Protein AF-A0A2N0L7G6-F1 (afdb_monomer_lite)

pLDDT: mean 90.27, std 11.7, range [26.2, 98.75]

Secondary structure (DSSP, 8-state):
--PPPP-HHHHHHHHHHHHHHHHHHTT-PPPGGGGT-HHHHHT---HHHHHHHHHHHHHHHHHHHHHH-TTHHHHHHHHHHTT--HHHHHHHHHS--HHHHHHHHHHHHHH---HHHHHHHHHHHHHHHHHHHHHHHHHHHHHHHHS---HHHHHHHHHHHHHHHHHHHHHHHHS---GGGHHHHHHHHHHHHHHHHHHHHHHHHHHH--HHHHHHHHHHHHHHHHHHHHHHHHHHHHHHHTT--

Radius of gyration: 26.9 Å; chains: 1; bounding box: 63×35×75 Å

Sequence (245 aa):
MRTARPDAGLLRIFQDADVAKAAAISGRLPELTALESQSSWNAQTYQEQVNLQYATAYMATRYMAETHGPLAPVNIVKQIGGGQPLTAAILQITGTQYGAFRSQFKDWLENWEDPDRAEVRPYATALGNILESVDDISRRRAEDLDSNSPRLSRIPLKEGLVGEAIDLQAELNGLTAPSSQADLHQSARGYLAAVVRWLSLELNYLESLTNSVLEEANNTIPEINAREFELKRDLSTVRFVYNLD

Foldseek 3Di:
DDPDDQPPVLLLLLVLLVLLLVCLVVVNQDQVLCLPDPCSLVVDDDPSVNSSSVSNVSLLLVCQCVPQHNCLSVQLVVVVVVVDRSQVSCCVRVVDGSVVSVVVSSVCSNVDDDPVLVQVQVVLVLLVVLLVLLVVLVVLVVVLVPDPDPLVVCLVVLVVSLVSLVVSLVSLVPDDDDPVCPVLSVLSNVLSVLSSQLSVLVSVCSVPVDVVSVVVSVVSVVVNVVSSVVSVVVSVSSCSSSVND

Structure (mmCIF, N/CA/C/O backbone):
data_AF-A0A2N0L7G6-F1
#
_entry.id   AF-A0A2N0L7G6-F1
#
loop_
_atom_site.group_PDB
_atom_site.id
_atom_site.type_symbol
_atom_site.label_atom_id
_atom_site.label_alt_id
_atom_site.label_comp_id
_atom_site.label_asym_id
_atom_site.label_entity_id
_atom_site.label_seq_id
_atom_site.pdbx_PDB_ins_code
_atom_site.Cartn_x
_atom_site.Cartn_y
_atom_site.Cartn_z
_atom_site.occupancy
_atom_site.B_iso_or_equiv
_atom_site.auth_seq_id
_atom_site.auth_comp_id
_atom_site.auth_asym_id
_atom_site.auth_atom_id
_atom_site.pdbx_PDB_model_num
ATOM 1 N N . MET A 1 1 ? 5.298 20.067 -5.193 1.00 32.69 1 MET A N 1
ATOM 2 C CA . MET A 1 1 ? 4.033 19.711 -4.517 1.00 32.69 1 MET A CA 1
ATOM 3 C C . MET A 1 1 ? 4.387 19.099 -3.179 1.00 32.69 1 MET A C 1
ATOM 5 O O . MET A 1 1 ? 5.359 18.364 -3.107 1.00 32.69 1 MET A O 1
ATOM 9 N N . ARG A 1 2 ? 3.702 19.500 -2.109 1.00 26.20 2 ARG A N 1
ATOM 10 C CA . ARG A 1 2 ? 3.976 19.031 -0.748 1.00 26.20 2 ARG A CA 1
ATOM 11 C C . ARG A 1 2 ? 3.258 17.688 -0.614 1.00 26.20 2 ARG A C 1
ATOM 13 O O . ARG A 1 2 ? 2.033 17.688 -0.650 1.00 26.20 2 ARG A O 1
ATOM 20 N N . THR A 1 3 ? 3.994 16.583 -0.538 1.00 36.44 3 THR A N 1
ATOM 21 C CA . THR A 1 3 ? 3.428 15.273 -0.201 1.00 36.44 3 THR A CA 1
ATOM 22 C C . THR A 1 3 ? 2.599 15.426 1.071 1.00 36.44 3 THR A C 1
ATOM 24 O O . THR A 1 3 ? 3.057 16.027 2.053 1.00 36.44 3 THR A O 1
ATOM 27 N N . ALA A 1 4 ? 1.340 14.984 1.024 1.00 37.72 4 ALA A N 1
ATOM 28 C CA . ALA A 1 4 ? 0.501 14.921 2.208 1.00 37.72 4 ALA A CA 1
ATOM 29 C C . ALA A 1 4 ? 1.271 14.107 3.252 1.00 37.72 4 ALA A C 1
ATOM 31 O O . ALA A 1 4 ? 1.707 12.989 2.980 1.00 37.72 4 ALA A O 1
ATOM 32 N N . ARG A 1 5 ? 1.539 14.711 4.415 1.00 37.84 5 ARG A N 1
ATOM 33 C CA . ARG A 1 5 ? 2.178 13.989 5.516 1.00 37.84 5 ARG A CA 1
ATOM 34 C C . ARG A 1 5 ? 1.332 12.745 5.813 1.00 37.84 5 ARG A C 1
ATOM 36 O O . ARG A 1 5 ? 0.109 12.888 5.810 1.00 37.84 5 ARG A O 1
ATOM 43 N N . PRO A 1 6 ? 1.947 11.581 6.085 1.00 46.88 6 PRO A N 1
ATOM 44 C CA . PRO A 1 6 ? 1.209 10.400 6.512 1.00 46.88 6 PRO A CA 1
ATOM 45 C C . PRO A 1 6 ? 0.266 10.779 7.656 1.00 46.88 6 PRO A C 1
ATOM 47 O O . PRO A 1 6 ? 0.695 11.405 8.631 1.00 46.88 6 PRO A O 1
ATOM 50 N N . ASP A 1 7 ? -1.021 10.467 7.503 1.00 55.31 7 ASP A N 1
ATOM 51 C CA . ASP A 1 7 ? -2.011 10.725 8.541 1.00 55.31 7 ASP A CA 1
ATOM 52 C C . ASP A 1 7 ? -1.741 9.764 9.701 1.00 55.31 7 ASP A C 1
ATOM 54 O O . ASP A 1 7 ? -2.148 8.603 9.696 1.00 55.31 7 ASP A O 1
ATOM 58 N N . ALA A 1 8 ? -0.995 10.246 10.696 1.00 51.84 8 ALA A N 1
ATOM 59 C CA . ALA A 1 8 ? -0.676 9.493 11.903 1.00 51.84 8 ALA A CA 1
ATOM 60 C C . ALA A 1 8 ? -1.938 9.028 12.660 1.00 51.84 8 ALA A C 1
ATOM 62 O O . ALA A 1 8 ? -1.853 8.106 13.471 1.00 51.84 8 ALA A O 1
ATOM 63 N N . GLY A 1 9 ? -3.100 9.640 12.396 1.00 60.88 9 GLY A N 1
ATOM 64 C CA . GLY A 1 9 ? -4.388 9.189 12.906 1.00 60.88 9 GLY A CA 1
ATOM 65 C C . GLY A 1 9 ? -4.818 7.848 12.313 1.00 60.88 9 GLY A C 1
ATOM 66 O O . GLY A 1 9 ? -5.242 6.975 13.068 1.00 60.88 9 GLY A O 1
ATOM 67 N N . LEU A 1 10 ? -4.645 7.648 11.002 1.00 66.19 10 LEU A N 1
ATOM 68 C CA . LEU A 1 10 ? -5.013 6.399 10.321 1.00 66.19 10 LEU A CA 1
ATOM 69 C C . LEU A 1 10 ? -4.152 5.221 10.778 1.00 66.19 10 LEU A C 1
ATOM 71 O O . LEU A 1 10 ? -4.689 4.174 11.128 1.00 66.19 10 LEU A O 1
ATOM 75 N N . LEU A 1 11 ? -2.833 5.417 10.880 1.00 73.69 11 LEU A N 1
ATOM 76 C CA . LEU A 1 11 ? -1.932 4.380 11.392 1.00 73.69 11 LEU A CA 1
ATOM 77 C C . LEU A 1 11 ? -2.371 3.894 12.775 1.00 73.69 11 LEU A C 1
ATOM 79 O O . LEU A 1 11 ? -2.463 2.692 13.020 1.00 73.69 11 LEU A O 1
ATOM 83 N N . ARG A 1 12 ? -2.658 4.836 13.679 1.00 76.69 12 ARG A N 1
ATOM 84 C CA . ARG A 1 12 ? -3.100 4.511 15.034 1.00 76.69 12 ARG A CA 1
ATOM 85 C C . ARG A 1 12 ? -4.413 3.732 15.023 1.00 76.69 12 ARG A C 1
ATOM 87 O O . ARG A 1 12 ? -4.537 2.774 15.772 1.00 76.69 12 ARG A O 1
ATOM 94 N N . ILE A 1 13 ? -5.359 4.109 14.163 1.00 80.12 13 ILE A N 1
ATOM 95 C CA . ILE A 1 13 ? -6.638 3.405 14.010 1.00 80.12 13 ILE A CA 1
ATOM 96 C C . ILE A 1 13 ? -6.419 1.947 13.590 1.00 80.12 13 ILE A C 1
ATOM 98 O O . ILE A 1 13 ? -6.995 1.050 14.204 1.00 80.12 13 ILE A O 1
ATOM 102 N N . PHE A 1 14 ? -5.578 1.691 12.584 1.00 81.88 14 PHE A N 1
ATOM 103 C CA . PHE A 1 14 ? -5.324 0.321 12.132 1.00 81.88 14 PHE A CA 1
ATOM 104 C C . PHE A 1 14 ? -4.555 -0.497 13.171 1.00 81.88 14 PHE A C 1
ATOM 106 O O . PHE A 1 14 ? -4.898 -1.655 13.402 1.00 81.88 14 PHE A O 1
ATOM 113 N N . GLN A 1 15 ? -3.581 0.108 13.855 1.00 83.69 15 GLN A N 1
ATOM 114 C CA . GLN A 1 15 ? -2.871 -0.539 14.960 1.00 83.69 15 GLN A CA 1
ATOM 115 C C . GLN A 1 15 ? -3.815 -0.898 16.111 1.00 83.69 15 GLN A C 1
ATOM 117 O O . GLN A 1 15 ? -3.781 -2.026 16.598 1.00 83.69 15 GLN A O 1
ATOM 122 N N . ASP A 1 16 ? -4.682 0.027 16.525 1.00 85.31 16 ASP A N 1
ATOM 123 C CA . ASP A 1 16 ? -5.672 -0.215 17.574 1.00 85.31 16 ASP A CA 1
ATOM 124 C C . ASP A 1 16 ? -6.640 -1.335 17.151 1.00 85.31 16 ASP A C 1
ATOM 126 O O . ASP A 1 16 ? -6.925 -2.248 17.932 1.00 85.31 16 ASP A O 1
ATOM 130 N N . ALA A 1 17 ? -7.089 -1.342 15.894 1.00 87.88 17 ALA A N 1
ATOM 131 C CA . ALA A 1 17 ? -7.936 -2.411 15.378 1.00 87.88 17 ALA A CA 1
ATOM 132 C C . ALA A 1 17 ? -7.237 -3.783 15.396 1.00 87.88 17 ALA A C 1
ATOM 134 O O . ALA A 1 17 ? -7.833 -4.769 15.837 1.00 87.88 17 ALA A O 1
ATOM 135 N N . ASP A 1 18 ? -5.966 -3.850 14.992 1.00 89.75 18 ASP A N 1
ATOM 136 C CA . ASP A 1 18 ? -5.188 -5.092 14.990 1.00 89.75 18 ASP A CA 1
ATOM 137 C C . ASP A 1 18 ? -4.880 -5.581 16.417 1.00 89.75 18 ASP A C 1
ATOM 139 O O . ASP A 1 18 ? -4.971 -6.780 16.693 1.00 89.75 18 ASP A O 1
ATOM 143 N N . VAL A 1 19 ? -4.608 -4.669 17.359 1.00 91.75 19 VAL A N 1
ATOM 144 C CA . VAL A 1 19 ? -4.441 -4.980 18.791 1.00 91.75 19 VAL A CA 1
ATOM 145 C C . VAL A 1 19 ? -5.718 -5.590 19.369 1.00 91.75 19 VAL A C 1
ATOM 147 O O . VAL A 1 19 ? -5.665 -6.635 20.028 1.00 91.75 19 VAL A O 1
ATOM 150 N N . ALA A 1 20 ? -6.873 -4.972 19.112 1.00 91.56 20 ALA A N 1
ATOM 151 C CA . ALA A 1 20 ? -8.157 -5.475 19.588 1.00 91.56 20 ALA A CA 1
ATOM 152 C C . ALA A 1 20 ? -8.492 -6.836 18.952 1.00 91.56 20 ALA A C 1
ATOM 154 O O . ALA A 1 20 ? -8.893 -7.766 19.657 1.00 91.56 20 ALA A O 1
ATOM 155 N N . LYS A 1 21 ? -8.262 -6.992 17.643 1.00 92.75 21 LYS A N 1
ATOM 156 C CA . LYS A 1 21 ? -8.459 -8.255 16.920 1.00 92.75 21 LYS A CA 1
ATOM 157 C C . LYS A 1 21 ? -7.584 -9.379 17.466 1.00 92.75 21 LYS A C 1
ATOM 159 O O . LYS A 1 21 ? -8.091 -10.459 17.771 1.00 92.75 21 LYS A O 1
ATOM 164 N N . ALA A 1 22 ? -6.296 -9.127 17.685 1.00 92.38 22 ALA A N 1
ATOM 165 C CA . ALA A 1 22 ? -5.392 -10.104 18.286 1.00 92.38 22 ALA A CA 1
ATOM 166 C C . ALA A 1 22 ? -5.842 -10.515 19.701 1.00 92.38 22 ALA A C 1
ATOM 168 O O . ALA A 1 22 ? -5.744 -11.687 20.080 1.00 92.38 22 ALA A O 1
ATOM 169 N N . ALA A 1 23 ? -6.366 -9.577 20.494 1.00 92.12 23 ALA A N 1
ATOM 170 C CA . ALA A 1 23 ? -6.926 -9.875 21.809 1.00 92.12 23 ALA A CA 1
ATOM 171 C C . ALA A 1 23 ? -8.226 -10.690 21.732 1.00 92.12 23 ALA A C 1
ATOM 173 O O . ALA A 1 23 ? -8.408 -11.591 22.551 1.00 92.12 23 ALA A O 1
ATOM 174 N N . ALA A 1 24 ? -9.094 -10.436 20.749 1.00 92.38 24 ALA A N 1
ATOM 175 C CA . ALA A 1 24 ? -10.296 -11.236 20.512 1.00 92.38 24 ALA A CA 1
ATOM 176 C C . ALA A 1 24 ? -9.943 -12.696 20.187 1.00 92.38 24 ALA A C 1
ATOM 178 O O . ALA A 1 24 ? -10.377 -13.596 20.912 1.00 92.38 24 ALA A O 1
ATOM 179 N N . ILE A 1 25 ? -9.049 -12.903 19.211 1.00 91.88 25 ILE A N 1
ATOM 180 C CA . ILE A 1 25 ? -8.563 -14.229 18.789 1.00 91.88 25 ILE A CA 1
ATOM 181 C C . ILE A 1 25 ? -7.899 -14.975 19.956 1.00 91.88 25 ILE A C 1
ATOM 183 O O . ILE A 1 25 ? -8.127 -16.165 20.157 1.00 91.88 25 ILE A O 1
ATOM 187 N N . SER A 1 26 ? -7.085 -14.279 20.757 1.00 92.25 26 SER A N 1
ATOM 188 C CA . SER A 1 26 ? -6.367 -14.887 21.891 1.00 92.25 26 SER A CA 1
ATOM 189 C C . SER A 1 26 ? -7.189 -15.005 23.181 1.00 92.25 26 SER A C 1
ATOM 191 O O . SER A 1 26 ? -6.657 -15.443 24.199 1.00 92.25 26 SER A O 1
ATOM 193 N N . GLY A 1 27 ? -8.467 -14.608 23.174 1.00 89.88 27 GLY A N 1
ATOM 194 C CA . GLY A 1 27 ? -9.336 -14.657 24.356 1.00 89.88 27 GLY A CA 1
ATOM 195 C C . GLY A 1 27 ? -8.957 -13.670 25.469 1.00 89.88 27 GLY A C 1
ATOM 196 O O . GLY A 1 27 ? -9.354 -13.859 26.616 1.00 89.88 27 GLY A O 1
ATOM 197 N N . ARG A 1 28 ? -8.193 -12.619 25.149 1.00 89.62 28 ARG A N 1
ATOM 198 C CA . ARG A 1 28 ? -7.713 -11.581 26.083 1.00 89.62 28 ARG A CA 1
ATOM 199 C C . ARG A 1 28 ? -8.499 -10.270 26.002 1.00 89.62 28 ARG A C 1
ATOM 201 O O . ARG A 1 28 ? -8.098 -9.280 26.609 1.00 89.62 28 ARG A O 1
ATOM 208 N N . LEU A 1 29 ? -9.587 -10.238 25.235 1.00 88.25 29 LEU A N 1
ATOM 209 C CA . LEU A 1 29 ? -10.396 -9.037 25.054 1.00 88.25 29 LEU A CA 1
ATOM 210 C C . LEU A 1 29 ? -11.047 -8.615 26.390 1.00 88.25 29 LEU A C 1
ATOM 212 O O . LEU A 1 29 ? -11.743 -9.435 27.005 1.00 88.25 29 LEU A O 1
ATOM 216 N N . PRO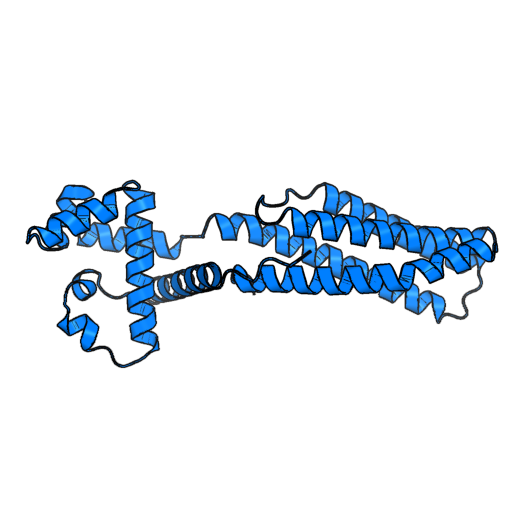 A 1 30 ? -10.850 -7.366 26.851 1.00 85.50 30 PRO A N 1
ATOM 217 C CA . PRO A 1 30 ? -11.434 -6.900 28.101 1.00 85.50 30 PRO A CA 1
ATOM 218 C C . PRO A 1 30 ? -12.967 -6.864 28.027 1.00 85.50 30 PRO A C 1
ATOM 220 O O . PRO A 1 30 ? -13.565 -6.699 26.963 1.00 85.50 30 PRO A O 1
ATOM 223 N N . GLU A 1 31 ? -13.619 -7.018 29.179 1.00 84.31 31 GLU A N 1
ATOM 224 C CA . GLU A 1 31 ? -15.065 -6.812 29.302 1.00 84.31 31 GLU A CA 1
ATOM 225 C C . GLU A 1 31 ? -15.419 -5.344 29.054 1.00 84.31 31 GLU A C 1
ATOM 227 O O . GLU A 1 31 ? -14.795 -4.454 29.632 1.00 84.31 31 GLU A O 1
ATOM 232 N N . LEU A 1 32 ? -16.469 -5.074 28.273 1.00 81.50 32 LEU A N 1
ATOM 233 C CA . LEU A 1 32 ? -16.899 -3.695 28.015 1.00 81.50 32 LEU A CA 1
ATOM 234 C C . LEU A 1 32 ? -17.449 -3.012 29.274 1.00 81.50 32 LEU A C 1
ATOM 236 O O . LEU A 1 32 ? -17.268 -1.815 29.450 1.00 81.50 32 LEU A O 1
ATOM 240 N N . THR A 1 33 ? -18.051 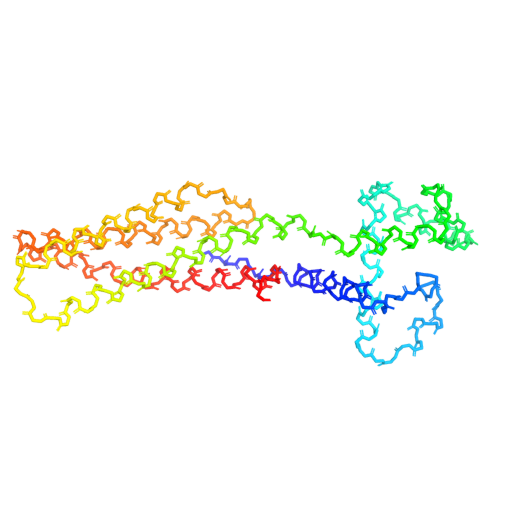-3.764 30.197 1.00 80.38 33 THR A N 1
ATOM 241 C CA . THR A 1 33 ? -18.477 -3.241 31.508 1.00 80.38 33 THR A CA 1
ATOM 242 C C . THR A 1 33 ? -17.306 -2.769 32.369 1.00 80.38 33 THR A C 1
ATOM 244 O O . THR A 1 33 ? -17.470 -1.856 33.175 1.00 80.38 33 THR A O 1
ATOM 247 N N . ALA A 1 34 ? -16.105 -3.328 32.187 1.00 70.88 34 ALA A N 1
ATOM 248 C CA . ALA A 1 34 ? -14.911 -2.827 32.864 1.00 70.88 34 ALA A CA 1
ATOM 249 C C . ALA A 1 34 ? -14.490 -1.442 32.338 1.00 70.88 34 ALA A C 1
ATOM 251 O O . ALA A 1 34 ? -13.792 -0.719 33.048 1.00 70.88 34 ALA A O 1
ATOM 252 N N . LEU A 1 35 ? -14.945 -1.057 31.138 1.00 62.91 35 LEU A N 1
ATOM 253 C CA . LEU A 1 35 ? -14.669 0.244 30.526 1.00 62.91 35 LEU A CA 1
ATOM 254 C C . LEU A 1 35 ? -15.525 1.380 31.125 1.00 62.91 35 LEU A C 1
ATOM 256 O O . LEU A 1 35 ? -15.161 2.540 30.979 1.00 62.91 35 LEU A O 1
ATOM 260 N N . GLU A 1 36 ? -16.622 1.075 31.833 1.00 68.25 36 GLU A N 1
ATOM 261 C CA . GLU A 1 36 ? -17.436 2.080 32.550 1.00 68.25 36 GLU A CA 1
ATOM 262 C C . GLU A 1 36 ? -16.901 2.412 33.949 1.00 68.25 36 GLU A C 1
ATOM 264 O O . GLU A 1 36 ? -17.237 3.438 34.543 1.00 68.25 36 GLU A O 1
ATOM 269 N N . SER A 1 37 ? -16.079 1.527 34.513 1.00 72.00 37 SER A N 1
ATOM 270 C CA . SER A 1 37 ? -15.546 1.686 35.860 1.00 72.00 37 SER A CA 1
ATOM 271 C C . SER A 1 37 ? -14.289 2.544 35.816 1.00 72.00 37 SER A C 1
ATOM 273 O O . SER A 1 37 ? -13.207 2.060 35.487 1.00 72.00 37 SER A O 1
ATOM 275 N N . GLN A 1 38 ? -14.404 3.804 36.240 1.00 70.19 38 GLN A N 1
ATOM 276 C CA . GLN A 1 38 ? -13.258 4.713 36.375 1.00 70.19 38 GLN A CA 1
ATOM 277 C C . GLN A 1 38 ? -12.129 4.098 37.222 1.00 70.19 38 GLN A C 1
ATOM 279 O O . GLN A 1 38 ? -10.949 4.301 36.944 1.00 70.19 38 GLN A O 1
ATOM 284 N N . SER A 1 39 ? -12.477 3.312 38.246 1.00 76.19 39 SER A N 1
ATOM 285 C CA . SER A 1 39 ? -11.501 2.576 39.054 1.00 76.19 39 SER A CA 1
ATOM 286 C C . SER A 1 39 ? -10.809 1.449 38.289 1.00 76.19 39 SER A C 1
ATOM 288 O O . SER A 1 39 ? -9.601 1.295 38.422 1.00 76.19 39 SER A O 1
ATOM 290 N N . SER A 1 40 ? -11.533 0.685 37.467 1.00 72.94 40 SER A N 1
ATOM 291 C CA . SER A 1 40 ? -10.949 -0.373 36.631 1.00 72.94 40 SER A CA 1
ATOM 292 C C . SER A 1 40 ? -10.094 0.212 35.507 1.00 72.94 40 SER A C 1
ATOM 294 O O . SER A 1 40 ? -9.061 -0.357 35.166 1.00 72.94 40 SER A O 1
ATOM 296 N N . TRP A 1 41 ? -10.495 1.371 34.983 1.00 71.25 41 TRP A N 1
ATOM 297 C CA . TRP A 1 41 ? -9.740 2.127 33.991 1.00 71.25 41 TRP A CA 1
ATOM 298 C C . TRP A 1 41 ? -8.408 2.626 34.561 1.00 71.25 41 TRP A C 1
ATOM 300 O O . TRP A 1 41 ? -7.346 2.342 34.018 1.00 71.25 41 TRP A O 1
ATOM 310 N N . ASN A 1 42 ? -8.448 3.300 35.714 1.00 76.50 42 ASN A N 1
ATOM 311 C CA . ASN A 1 42 ? -7.258 3.905 36.323 1.00 76.50 42 ASN A CA 1
ATOM 312 C C . ASN A 1 42 ? -6.365 2.912 37.075 1.00 76.50 42 ASN A C 1
ATOM 314 O O . ASN A 1 42 ? -5.230 3.249 37.404 1.00 76.50 42 ASN A O 1
ATOM 318 N N . ALA A 1 43 ? -6.854 1.705 37.368 1.00 77.62 43 ALA A N 1
ATOM 319 C CA . ALA A 1 43 ? -6.037 0.652 37.966 1.00 77.62 43 ALA A CA 1
ATOM 320 C C . ALA A 1 43 ? -4.987 0.094 36.990 1.00 77.62 43 ALA A C 1
ATOM 322 O O . ALA A 1 43 ? -4.066 -0.600 37.423 1.00 77.62 43 ALA A O 1
ATOM 323 N N . GLN A 1 44 ? -5.113 0.380 35.689 1.00 75.94 44 GLN A N 1
ATOM 324 C CA . GLN A 1 44 ? -4.197 -0.129 34.686 1.00 75.94 44 GLN A CA 1
ATOM 325 C C . GLN A 1 44 ? -2.921 0.712 34.586 1.00 75.94 44 GLN A C 1
ATOM 327 O O . GLN A 1 44 ? -2.965 1.891 34.244 1.00 75.94 44 GLN A O 1
ATOM 332 N N . THR A 1 45 ? -1.770 0.088 34.832 1.00 75.62 45 THR A N 1
ATOM 333 C CA . THR A 1 45 ? -0.457 0.756 34.799 1.00 75.62 45 THR A CA 1
ATOM 334 C C . THR A 1 45 ? 0.460 0.228 33.699 1.00 75.62 45 THR A C 1
ATOM 336 O O . THR A 1 45 ? 1.441 0.886 33.353 1.00 75.62 45 THR A O 1
ATOM 339 N N . TYR A 1 46 ? 0.145 -0.931 33.111 1.00 81.12 46 TYR A N 1
ATOM 340 C CA . TYR A 1 46 ? 0.925 -1.502 32.017 1.00 81.12 46 TYR A CA 1
ATOM 341 C C . TYR A 1 46 ? 0.483 -0.917 30.677 1.00 81.12 46 TYR A C 1
ATOM 343 O O . TYR A 1 46 ? -0.672 -1.074 30.279 1.00 81.12 46 TYR A O 1
ATOM 351 N N . GLN A 1 47 ? 1.420 -0.302 29.951 1.00 79.94 47 GLN A N 1
ATOM 352 C CA . GLN A 1 47 ? 1.147 0.384 28.683 1.00 79.94 47 GLN A CA 1
ATOM 353 C C . GLN A 1 47 ? 0.400 -0.495 27.668 1.00 79.94 47 GLN A C 1
ATOM 355 O O . GLN A 1 47 ? -0.530 -0.026 27.022 1.00 79.94 47 GLN A O 1
ATOM 360 N N . GLU A 1 48 ? 0.758 -1.775 27.550 1.00 81.69 48 GLU A N 1
ATOM 361 C CA . GLU A 1 48 ? 0.095 -2.713 26.631 1.00 81.69 48 GLU A CA 1
ATOM 362 C C . GLU A 1 48 ? -1.388 -2.912 26.962 1.00 81.69 48 GLU A C 1
ATOM 364 O O . GLU A 1 48 ? -2.233 -2.970 26.071 1.00 81.69 48 GLU A O 1
ATOM 369 N N . GLN A 1 49 ? -1.717 -2.982 28.250 1.00 82.25 49 GLN A N 1
ATOM 370 C CA . GLN A 1 49 ? -3.089 -3.173 28.703 1.00 82.25 49 GLN A CA 1
ATOM 371 C C . GLN A 1 49 ? -3.893 -1.870 28.590 1.00 82.25 49 GLN A C 1
ATOM 373 O O . GLN A 1 49 ? -5.066 -1.922 28.229 1.00 82.25 49 GLN A O 1
ATOM 378 N N . VAL A 1 50 ? -3.258 -0.710 28.815 1.00 81.81 50 VAL A N 1
ATOM 379 C CA . VAL A 1 50 ? -3.859 0.605 28.527 1.00 81.81 50 VAL A CA 1
ATOM 380 C C . VAL A 1 50 ? -4.190 0.715 27.037 1.00 81.81 50 VAL A C 1
ATOM 382 O O . VAL A 1 50 ? -5.320 1.035 26.678 1.00 81.81 50 VAL A O 1
ATOM 385 N N . ASN A 1 51 ? -3.237 0.393 26.159 1.00 84.75 51 ASN A N 1
ATOM 386 C CA . ASN A 1 51 ? -3.450 0.421 24.711 1.00 84.75 51 ASN A CA 1
ATOM 387 C C . ASN A 1 51 ? -4.603 -0.506 24.306 1.00 84.75 51 ASN A C 1
ATOM 389 O O . ASN A 1 51 ? -5.497 -0.087 23.577 1.00 84.75 51 ASN A O 1
ATOM 393 N N . LEU A 1 52 ? -4.642 -1.730 24.844 1.00 88.19 52 LEU A N 1
ATOM 394 C CA . LEU A 1 52 ? -5.723 -2.677 24.576 1.00 88.19 52 LEU A CA 1
ATOM 395 C C . LEU A 1 52 ? -7.100 -2.163 25.037 1.00 88.19 52 LEU A C 1
ATOM 397 O O . LEU A 1 52 ? -8.096 -2.402 24.353 1.00 88.19 52 LEU A O 1
ATOM 401 N N . GLN A 1 53 ? -7.183 -1.451 26.164 1.00 85.06 53 GLN A N 1
ATOM 402 C CA . GLN A 1 53 ? -8.437 -0.845 26.628 1.00 85.06 53 GLN A CA 1
ATOM 403 C C . GLN A 1 53 ? -8.953 0.209 25.643 1.00 85.06 53 GLN A C 1
ATOM 405 O O . GLN A 1 53 ? -10.119 0.151 25.247 1.00 85.06 53 GLN A O 1
ATOM 410 N N . TYR A 1 54 ? -8.088 1.129 25.202 1.00 84.31 54 TYR A N 1
ATOM 411 C CA . TYR A 1 54 ? -8.457 2.143 24.209 1.00 84.31 54 TYR A CA 1
ATOM 412 C C . TYR A 1 54 ? -8.839 1.514 22.866 1.00 84.31 54 TYR A C 1
ATOM 414 O O . TYR A 1 54 ? -9.889 1.845 22.317 1.00 84.31 54 TYR A O 1
ATOM 422 N N . ALA A 1 55 ? -8.046 0.556 22.389 1.00 90.19 55 ALA A N 1
ATOM 423 C CA . ALA A 1 55 ? -8.307 -0.192 21.166 1.00 90.19 55 ALA A CA 1
ATOM 424 C C . ALA A 1 55 ? -9.662 -0.917 21.202 1.00 90.19 55 ALA A C 1
ATOM 426 O O . ALA A 1 55 ? -10.464 -0.820 20.272 1.00 90.19 55 ALA A O 1
ATOM 427 N N . THR A 1 56 ? -9.966 -1.593 22.314 1.00 90.50 56 THR A N 1
ATOM 428 C CA . THR A 1 56 ? -11.242 -2.302 22.485 1.00 90.50 56 THR A CA 1
ATOM 429 C C . THR A 1 56 ? -12.420 -1.330 22.532 1.00 90.50 56 THR A C 1
ATOM 431 O O . THR A 1 56 ? -13.442 -1.589 21.902 1.00 90.50 56 THR A O 1
ATOM 434 N N . ALA A 1 57 ? -12.291 -0.197 23.232 1.00 88.56 57 ALA A N 1
ATOM 435 C CA . ALA A 1 57 ? -13.339 0.823 23.299 1.00 88.56 57 ALA A CA 1
ATOM 436 C C . ALA A 1 57 ? -13.626 1.448 21.922 1.00 88.56 57 ALA A C 1
ATOM 438 O O . ALA A 1 57 ? -14.788 1.628 21.538 1.00 88.56 57 ALA A O 1
ATOM 439 N N . TYR A 1 58 ? -12.568 1.736 21.160 1.00 89.00 58 TYR A N 1
ATOM 440 C CA . TYR A 1 58 ? -12.674 2.226 19.791 1.00 89.00 58 TYR A CA 1
ATOM 441 C C . TYR A 1 58 ? -13.405 1.216 18.895 1.00 89.00 58 TYR A C 1
ATOM 443 O O . TYR A 1 58 ? -14.418 1.555 18.279 1.00 89.00 58 TYR A O 1
ATOM 451 N N . MET A 1 59 ? -12.974 -0.050 18.895 1.00 92.69 59 MET A N 1
ATOM 452 C CA . MET A 1 59 ? -13.601 -1.087 18.070 1.00 92.69 59 MET A CA 1
ATOM 453 C C . MET A 1 59 ? -15.029 -1.424 18.509 1.00 92.69 59 MET A C 1
ATOM 455 O O . MET A 1 59 ? -15.865 -1.706 17.657 1.00 92.69 59 MET A O 1
ATOM 459 N N . ALA A 1 60 ? -15.358 -1.330 19.799 1.00 92.56 60 ALA A N 1
ATOM 460 C CA . ALA A 1 60 ? -16.731 -1.486 20.277 1.00 92.56 60 ALA A CA 1
ATOM 461 C C . ALA A 1 60 ? -17.643 -0.361 19.761 1.00 92.56 60 ALA A C 1
ATOM 463 O O . ALA A 1 60 ? -18.760 -0.622 19.315 1.00 92.56 60 ALA A O 1
ATOM 464 N N . THR A 1 61 ? -17.151 0.882 19.762 1.00 91.44 61 THR A N 1
ATOM 465 C CA . THR A 1 61 ? -17.861 2.033 19.179 1.00 91.44 61 THR A CA 1
ATOM 466 C C . THR A 1 61 ? -18.109 1.812 17.688 1.00 91.44 61 THR A C 1
ATOM 468 O O . THR A 1 61 ? -19.211 2.057 17.197 1.00 91.44 61 THR A O 1
ATOM 471 N N . ARG A 1 62 ? -17.105 1.304 16.968 1.00 92.44 62 ARG A N 1
ATOM 472 C CA . ARG A 1 62 ? -17.210 1.020 15.537 1.00 92.44 62 ARG A CA 1
ATOM 473 C C . ARG A 1 62 ? -18.186 -0.116 15.239 1.00 92.44 62 ARG A C 1
ATOM 475 O O . ARG A 1 62 ? -19.090 0.074 14.434 1.00 92.44 62 ARG A O 1
ATOM 482 N N . TYR A 1 63 ? -18.094 -1.229 15.966 1.00 94.81 63 TYR A N 1
ATOM 483 C CA . TYR A 1 63 ? -19.052 -2.334 15.891 1.00 94.81 63 TYR A CA 1
ATOM 484 C C . TYR A 1 63 ? -20.496 -1.855 16.083 1.00 94.81 63 TYR A C 1
ATOM 486 O O . TYR A 1 63 ? -21.376 -2.198 15.292 1.00 94.81 63 TYR A O 1
ATOM 494 N N . MET A 1 64 ? -20.738 -1.019 17.100 1.00 94.81 64 MET A N 1
ATOM 495 C CA . MET A 1 64 ? -22.056 -0.436 17.353 1.00 94.81 64 MET A CA 1
ATOM 496 C C . MET A 1 64 ? -22.541 0.407 16.170 1.00 94.81 64 MET A C 1
ATOM 498 O O . MET A 1 64 ? -23.692 0.272 15.763 1.00 94.81 64 MET A O 1
ATOM 502 N N . ALA A 1 65 ? -21.678 1.260 15.614 1.00 94.88 65 ALA A N 1
ATOM 503 C CA . ALA A 1 65 ? -22.028 2.119 14.488 1.00 94.88 65 ALA A CA 1
ATOM 504 C C . ALA A 1 65 ? -22.315 1.324 13.203 1.00 94.88 65 ALA A C 1
ATOM 506 O O . ALA A 1 65 ? -23.304 1.592 12.522 1.00 94.88 65 ALA A O 1
ATOM 507 N N . GLU A 1 66 ? -21.472 0.342 12.886 1.00 93.88 66 GLU A N 1
ATOM 508 C CA . GLU A 1 66 ? -21.564 -0.448 11.654 1.00 93.88 66 GLU A CA 1
ATOM 509 C C . GLU A 1 66 ? -22.707 -1.473 11.703 1.00 93.88 66 GLU A C 1
ATOM 511 O O . GLU A 1 66 ? -23.378 -1.690 10.698 1.00 93.88 66 GLU A O 1
ATOM 516 N N . THR A 1 67 ? -22.985 -2.058 12.873 1.00 95.25 67 THR A N 1
ATOM 517 C CA . THR A 1 67 ? -23.985 -3.135 13.018 1.00 95.25 67 THR A CA 1
ATOM 518 C C . THR A 1 67 ? -25.365 -2.619 13.420 1.00 95.25 67 THR A C 1
ATOM 520 O O . THR A 1 67 ? -26.385 -3.162 12.999 1.00 95.25 67 THR A O 1
ATOM 523 N N . HIS A 1 68 ? -25.421 -1.567 14.242 1.00 94.81 68 HIS A N 1
ATOM 524 C CA . HIS A 1 68 ? -26.670 -1.051 14.817 1.00 94.81 68 HIS A CA 1
ATOM 525 C C . HIS A 1 68 ? -27.007 0.374 14.351 1.00 94.81 68 HIS A C 1
ATOM 527 O O . HIS A 1 68 ? -27.993 0.965 14.796 1.00 94.81 68 HIS A O 1
ATOM 533 N N . GLY A 1 69 ? -26.218 0.914 13.421 1.00 94.75 69 GLY A N 1
ATOM 534 C CA . GLY A 1 69 ? -26.424 2.213 12.799 1.00 94.75 69 GLY A CA 1
ATOM 535 C C . GLY A 1 69 ? -25.586 3.330 13.431 1.00 94.75 69 GLY A C 1
ATOM 536 O O . GLY A 1 69 ? -25.234 3.279 14.612 1.00 94.75 69 GLY A O 1
ATOM 537 N N . PRO A 1 70 ? -25.310 4.406 12.673 1.00 94.12 70 PRO A N 1
ATOM 538 C CA . PRO A 1 70 ? -24.268 5.385 12.999 1.00 94.12 70 PRO A CA 1
ATOM 539 C C . PRO A 1 70 ? -24.501 6.153 14.309 1.00 94.12 70 PRO A C 1
ATOM 541 O O . PRO A 1 70 ? -23.564 6.696 14.887 1.00 94.12 70 PRO A O 1
ATOM 544 N N . LEU A 1 71 ? -25.744 6.206 14.799 1.00 95.75 71 LEU A N 1
ATOM 545 C CA . LEU A 1 71 ? -26.100 6.878 16.053 1.00 95.75 71 LEU A CA 1
ATOM 546 C C . LEU A 1 71 ? -26.155 5.939 17.264 1.00 95.75 71 LEU A C 1
ATOM 548 O O . LEU A 1 71 ? -26.302 6.426 18.386 1.00 95.75 71 LEU A O 1
ATOM 552 N N . ALA A 1 72 ? -26.038 4.621 17.075 1.00 95.94 72 ALA A N 1
ATOM 553 C CA . ALA A 1 72 ? -26.116 3.658 18.170 1.00 95.94 72 ALA A CA 1
ATOM 554 C C . ALA A 1 72 ? -25.100 3.934 19.296 1.00 95.94 72 ALA A C 1
ATOM 556 O O . ALA A 1 72 ? -25.539 3.998 20.448 1.00 95.94 72 ALA A O 1
ATOM 557 N N . PRO A 1 73 ? -23.804 4.210 19.024 1.00 93.06 73 PRO A N 1
ATOM 558 C CA . PRO A 1 73 ? -22.850 4.484 20.099 1.00 93.06 73 PRO A CA 1
ATOM 559 C C . PRO A 1 73 ? -23.230 5.734 20.901 1.00 93.06 73 PRO A C 1
ATOM 561 O O . PRO A 1 73 ? -23.247 5.721 22.130 1.00 93.06 73 PRO A O 1
ATOM 564 N N . VAL A 1 74 ? -23.618 6.808 20.206 1.00 93.31 74 VAL A N 1
ATOM 565 C CA . VAL A 1 74 ? -24.037 8.071 20.833 1.00 93.31 74 VAL A CA 1
ATOM 566 C C . VAL A 1 74 ? -25.283 7.869 21.694 1.00 93.31 74 VAL A C 1
ATOM 568 O O . VAL A 1 74 ? -25.377 8.419 22.791 1.00 93.31 74 VAL A O 1
ATOM 571 N N . ASN A 1 75 ? -26.246 7.081 21.220 1.00 95.81 75 ASN A N 1
ATOM 572 C CA . ASN A 1 75 ? -27.471 6.806 21.961 1.00 95.81 75 ASN A CA 1
ATOM 573 C C . ASN A 1 75 ? -27.212 5.943 23.203 1.00 95.81 75 ASN A C 1
ATOM 575 O O . ASN A 1 75 ? -27.812 6.209 24.243 1.00 95.81 75 ASN A O 1
ATOM 579 N N . ILE A 1 76 ? -26.290 4.978 23.131 1.00 93.31 76 ILE A N 1
ATOM 580 C CA . ILE A 1 76 ? -25.861 4.178 24.288 1.00 93.31 76 ILE A CA 1
ATOM 581 C C . ILE A 1 76 ? -25.203 5.079 25.340 1.00 93.31 76 ILE A C 1
ATOM 583 O O . ILE A 1 76 ? -25.628 5.077 26.495 1.00 93.31 76 ILE A O 1
ATOM 587 N N . VAL A 1 77 ? -24.248 5.928 24.940 1.00 91.00 77 VAL A N 1
ATOM 588 C CA . VAL A 1 77 ? -23.581 6.878 25.852 1.00 91.00 77 VAL A CA 1
ATOM 589 C C . VAL A 1 77 ? -24.581 7.839 26.504 1.00 91.00 77 VAL A C 1
ATOM 591 O O . VAL A 1 77 ? -24.460 8.141 27.689 1.00 91.00 77 VAL A O 1
ATOM 594 N N . LYS A 1 78 ? -25.611 8.290 25.775 1.00 93.31 78 LYS A N 1
ATOM 595 C CA . LYS A 1 78 ? -26.680 9.133 26.341 1.00 93.31 78 LYS A CA 1
ATOM 596 C C . LYS A 1 78 ? -27.491 8.420 27.425 1.00 93.31 78 LYS A C 1
ATOM 598 O O . LYS A 1 78 ? -27.802 9.050 28.431 1.00 93.31 78 LYS A O 1
ATOM 603 N N . GLN A 1 79 ? -27.827 7.140 27.242 1.00 93.69 79 GLN A N 1
ATOM 604 C CA . GLN A 1 79 ? -28.530 6.366 28.274 1.00 93.69 79 GLN A CA 1
ATOM 605 C C . GLN A 1 79 ? -27.666 6.214 29.531 1.00 93.69 79 GLN A C 1
ATOM 607 O O . GLN A 1 79 ? -28.157 6.423 30.641 1.00 93.69 79 GLN A O 1
ATOM 612 N N . ILE A 1 80 ? -26.368 5.946 29.353 1.00 90.44 80 ILE A N 1
ATOM 613 C CA . ILE A 1 80 ? -25.407 5.846 30.460 1.00 90.44 80 ILE A CA 1
ATOM 614 C C . ILE A 1 80 ? -25.281 7.179 31.203 1.00 90.44 80 ILE A C 1
ATOM 616 O O . ILE A 1 80 ? -25.383 7.222 32.427 1.00 90.44 80 ILE A O 1
ATOM 620 N N . GLY A 1 81 ? -25.165 8.294 30.475 1.00 87.12 81 GLY A N 1
ATOM 621 C CA . GLY A 1 81 ? -25.168 9.639 31.060 1.00 87.12 81 GLY A CA 1
ATOM 622 C C . GLY A 1 81 ? -26.468 9.994 31.796 1.00 87.12 81 GLY A C 1
ATOM 623 O O . GLY A 1 81 ? -26.456 10.840 32.687 1.00 87.12 81 GLY A O 1
ATOM 624 N N . GLY A 1 82 ? -27.576 9.327 31.461 1.00 90.75 82 GLY A N 1
ATOM 625 C CA . GLY A 1 82 ? -28.852 9.393 32.177 1.00 90.75 82 GLY A CA 1
ATOM 626 C C . GLY A 1 82 ? -28.950 8.472 33.401 1.00 90.75 82 GLY A C 1
ATOM 627 O O . GLY A 1 82 ? -29.999 8.441 34.042 1.00 90.75 82 GLY A O 1
ATOM 628 N N . GLY A 1 83 ? -27.891 7.726 33.732 1.00 90.12 83 GLY A N 1
ATOM 629 C CA . GLY A 1 83 ? -27.813 6.836 34.893 1.00 90.12 83 GLY A CA 1
ATOM 630 C C . GLY A 1 83 ? -28.159 5.369 34.622 1.00 90.12 83 GLY A C 1
ATOM 631 O O . GLY A 1 83 ? -28.236 4.591 35.572 1.00 90.12 83 GLY A O 1
ATOM 632 N N . GLN A 1 84 ? -28.375 4.966 33.363 1.00 90.81 84 GLN A N 1
ATOM 633 C CA . GLN A 1 84 ? -28.563 3.551 33.019 1.00 90.81 84 GLN A CA 1
ATOM 634 C C . GLN A 1 84 ? -27.219 2.801 33.025 1.00 90.81 84 GLN A C 1
ATOM 636 O O . GLN A 1 84 ? -26.224 3.344 32.553 1.00 90.81 84 GLN A O 1
ATOM 641 N N . PRO A 1 85 ? -27.158 1.542 33.490 1.00 91.25 85 PRO A N 1
ATOM 642 C CA . PRO A 1 85 ? -25.960 0.716 33.321 1.00 91.25 85 PRO A CA 1
ATOM 643 C C . PRO A 1 85 ? -25.753 0.312 31.847 1.00 91.25 85 PRO A C 1
ATOM 645 O O . PRO A 1 85 ? -26.742 0.183 31.113 1.00 91.25 85 PRO A O 1
ATOM 648 N N . LEU A 1 86 ? -24.507 0.004 31.430 1.00 89.94 86 LEU A N 1
ATOM 649 C CA . LEU A 1 86 ? -24.179 -0.432 30.054 1.00 89.94 86 LEU A CA 1
ATOM 650 C C . LEU A 1 86 ? -25.142 -1.478 29.513 1.00 89.94 86 LEU A C 1
ATOM 652 O O . LEU A 1 86 ? -25.583 -1.422 28.369 1.00 89.94 86 LEU A O 1
ATOM 656 N N . THR A 1 87 ? -25.427 -2.480 30.342 1.00 93.00 87 THR A N 1
ATOM 657 C CA . THR A 1 87 ? -26.190 -3.664 29.957 1.00 93.00 87 THR A CA 1
ATOM 658 C C . THR A 1 87 ? -27.626 -3.305 29.589 1.00 93.00 87 THR A C 1
ATOM 660 O O . THR A 1 87 ? -28.155 -3.845 28.618 1.00 93.00 87 THR A O 1
ATOM 663 N N . ALA A 1 88 ? -28.231 -2.352 30.305 1.00 94.31 88 ALA A N 1
ATOM 664 C CA . ALA A 1 88 ? -29.559 -1.831 30.003 1.00 94.31 88 ALA A CA 1
ATOM 665 C C . ALA A 1 88 ? -29.537 -0.932 28.760 1.00 94.31 88 ALA A C 1
ATOM 667 O O . ALA A 1 88 ? -30.390 -1.079 27.886 1.00 94.31 88 ALA A O 1
ATOM 668 N N . ALA A 1 89 ? -28.534 -0.055 28.644 1.00 94.44 89 ALA A N 1
ATOM 669 C CA . ALA A 1 89 ? -28.370 0.823 27.488 1.00 94.44 89 ALA A CA 1
ATOM 670 C C . ALA A 1 89 ? -28.179 0.031 26.181 1.00 94.44 89 ALA A C 1
ATOM 672 O O . ALA A 1 89 ? -28.847 0.308 25.184 1.00 94.44 89 ALA A O 1
ATOM 673 N N . ILE A 1 90 ? -27.323 -0.996 26.193 1.00 94.69 90 ILE A N 1
ATOM 674 C CA . ILE A 1 90 ? -27.113 -1.897 25.053 1.00 94.69 90 ILE A CA 1
ATOM 675 C C . ILE A 1 90 ? -28.411 -2.612 24.692 1.00 94.69 90 ILE A C 1
ATOM 677 O O . ILE A 1 90 ? -28.797 -2.581 23.525 1.00 94.69 90 ILE A O 1
ATOM 681 N N . LEU A 1 91 ? -29.117 -3.202 25.663 1.00 96.31 91 LEU A N 1
ATOM 682 C CA . LEU A 1 91 ? -30.376 -3.897 25.390 1.00 96.31 91 LEU A CA 1
ATOM 683 C C . LEU A 1 91 ? -31.413 -2.962 24.760 1.00 96.31 91 LEU A C 1
ATOM 685 O O . LEU A 1 91 ? -32.065 -3.332 23.789 1.00 96.31 91 LEU A O 1
ATOM 689 N N . GLN A 1 92 ? -31.546 -1.745 25.284 1.00 96.38 92 GLN A N 1
ATOM 690 C CA . GLN A 1 92 ? -32.524 -0.777 24.799 1.00 96.38 92 GLN A CA 1
ATOM 691 C C . GLN A 1 92 ? -32.220 -0.283 23.379 1.00 96.38 92 GLN A C 1
ATOM 693 O O . GLN A 1 92 ? -33.146 -0.111 22.590 1.00 96.38 92 GLN A O 1
ATOM 698 N N . ILE A 1 93 ? -30.948 -0.025 23.055 1.00 96.12 93 ILE A N 1
ATOM 699 C CA . ILE A 1 93 ? -30.559 0.553 21.759 1.00 96.12 93 ILE A CA 1
ATOM 700 C C . ILE A 1 93 ? -30.376 -0.513 20.676 1.00 96.12 93 ILE A C 1
ATOM 702 O O . ILE A 1 93 ? -30.733 -0.276 19.526 1.00 96.12 93 ILE A O 1
ATOM 706 N N . THR A 1 94 ? -29.829 -1.677 21.026 1.00 94.69 94 THR A N 1
ATOM 707 C CA . THR A 1 94 ? -29.492 -2.734 20.055 1.00 94.69 94 THR A CA 1
ATOM 708 C C . THR A 1 94 ? -30.541 -3.841 19.980 1.00 94.69 94 THR A C 1
ATOM 710 O O . THR A 1 94 ? -30.563 -4.591 19.010 1.00 94.69 94 THR A O 1
ATOM 713 N N . GLY A 1 95 ? -31.398 -3.970 21.001 1.00 95.88 95 GLY A N 1
ATOM 714 C CA . GLY A 1 95 ? -32.304 -5.110 21.164 1.00 95.88 95 GLY A CA 1
ATOM 715 C C . GLY A 1 95 ? -31.617 -6.392 21.652 1.00 95.88 95 GLY A C 1
ATOM 716 O O . GLY A 1 95 ? -32.284 -7.411 21.826 1.00 95.88 95 GLY A O 1
ATOM 717 N N . THR A 1 96 ? -30.305 -6.360 21.905 1.00 95.50 96 THR A N 1
ATOM 718 C CA . THR A 1 96 ? -29.498 -7.543 22.224 1.00 95.50 96 THR A CA 1
ATOM 719 C C . THR A 1 96 ? -29.099 -7.563 23.698 1.00 95.50 96 THR A C 1
ATOM 721 O O . THR A 1 96 ? -28.630 -6.574 24.255 1.00 95.50 96 THR A O 1
ATOM 724 N N . GLN A 1 97 ? -29.244 -8.720 24.350 1.00 95.62 97 GLN A N 1
ATOM 725 C CA . GLN A 1 97 ? -28.737 -8.929 25.712 1.00 95.62 97 GLN A CA 1
ATOM 726 C C . GLN A 1 97 ? -27.210 -8.791 25.751 1.00 95.62 97 GLN A C 1
ATOM 728 O O . GLN A 1 97 ? -26.530 -9.283 24.853 1.00 95.62 97 GLN A O 1
ATOM 733 N N . TYR A 1 98 ? -26.654 -8.207 26.818 1.00 92.50 98 TYR A N 1
ATOM 734 C CA . TYR A 1 98 ? -25.216 -7.901 26.897 1.00 92.50 98 TYR A CA 1
ATOM 735 C C . TYR A 1 98 ? -24.299 -9.101 26.603 1.00 92.50 98 TYR A C 1
ATOM 737 O O . TYR A 1 98 ? -23.326 -8.964 25.867 1.00 92.50 98 TYR A O 1
ATOM 745 N N . GLY A 1 99 ? -24.621 -10.290 27.126 1.00 92.50 99 GLY A N 1
ATOM 746 C CA . GLY A 1 99 ? -23.829 -11.497 26.861 1.00 92.50 99 GLY A CA 1
ATOM 747 C C . GLY A 1 99 ? -23.772 -11.853 25.371 1.00 92.50 99 GLY A C 1
ATOM 748 O O . GLY A 1 99 ? -22.694 -12.106 24.844 1.00 92.50 99 GLY A O 1
ATOM 749 N N . ALA A 1 100 ? -24.912 -11.789 24.678 1.00 94.94 100 ALA A N 1
ATOM 750 C CA . ALA A 1 100 ? -24.984 -12.030 23.239 1.00 94.94 100 ALA A CA 1
ATOM 751 C C . ALA A 1 100 ? -24.304 -10.910 22.438 1.00 94.94 100 ALA A C 1
ATOM 753 O O . ALA A 1 100 ? -23.570 -11.200 21.500 1.00 94.94 100 ALA A O 1
ATOM 754 N N . PHE A 1 101 ? -24.482 -9.648 22.846 1.00 94.88 101 PHE A N 1
ATOM 755 C CA . PHE A 1 101 ? -23.802 -8.501 22.241 1.00 94.88 101 PHE A CA 1
ATOM 756 C C . PHE A 1 101 ? -22.283 -8.675 22.300 1.00 94.88 101 PHE A C 1
ATOM 758 O O . PHE A 1 101 ? -21.594 -8.451 21.310 1.00 94.88 101 PHE A O 1
ATOM 765 N N . ARG A 1 102 ? -21.755 -9.120 23.446 1.00 93.00 102 ARG A N 1
ATOM 766 C CA . ARG A 1 102 ? -20.323 -9.356 23.619 1.00 93.00 102 ARG A CA 1
ATOM 767 C C . ARG A 1 102 ? -19.811 -10.480 22.721 1.00 93.00 102 ARG A C 1
ATOM 769 O O . ARG A 1 102 ? -18.755 -10.318 22.115 1.00 93.00 102 ARG A O 1
ATOM 776 N N . SER A 1 103 ? -20.531 -11.599 22.640 1.00 94.00 103 SER A N 1
ATOM 777 C CA . SER A 1 103 ? -20.168 -12.692 21.731 1.00 94.00 103 SER A CA 1
ATOM 778 C C . SER A 1 103 ? -20.153 -12.216 20.279 1.00 94.00 103 SER A C 1
ATOM 780 O O . SER A 1 103 ? -19.152 -12.397 19.600 1.00 94.00 103 SER A O 1
ATOM 782 N N . GLN A 1 104 ? -21.195 -11.505 19.842 1.00 95.69 104 GLN A N 1
ATOM 783 C CA . GLN A 1 104 ? -21.275 -10.958 18.485 1.00 95.69 104 GLN A CA 1
ATOM 784 C C . GLN A 1 104 ? -20.171 -9.936 18.197 1.00 95.69 104 GLN A C 1
ATOM 786 O O . GLN A 1 104 ? -19.589 -9.970 17.121 1.00 95.69 104 GLN A O 1
ATOM 791 N N . PHE A 1 105 ? -19.840 -9.063 19.153 1.00 95.06 105 PHE A N 1
ATOM 792 C CA . PHE A 1 105 ? -18.723 -8.128 19.021 1.00 95.06 105 PHE A CA 1
ATOM 793 C C . PHE A 1 105 ? -17.391 -8.862 18.836 1.00 95.06 105 PHE A C 1
ATOM 795 O O . PHE A 1 105 ? -16.609 -8.498 17.961 1.00 95.06 105 PHE A O 1
ATOM 802 N N . LYS A 1 106 ? -17.137 -9.906 19.636 1.00 94.69 106 LYS A N 1
ATOM 803 C CA . LYS A 1 106 ? -15.934 -10.738 19.512 1.00 94.69 106 LYS A CA 1
ATOM 804 C C . LYS A 1 106 ? -15.872 -11.400 18.135 1.00 94.69 106 LYS A C 1
ATOM 806 O O . LYS A 1 106 ? -14.862 -11.259 17.453 1.00 94.69 106 LYS A O 1
ATOM 811 N N . ASP A 1 107 ? -16.953 -12.057 17.725 1.00 95.12 107 ASP A N 1
ATOM 812 C CA . ASP A 1 107 ? -17.036 -12.764 16.444 1.00 95.12 107 ASP A CA 1
ATOM 813 C C . ASP A 1 107 ? -16.886 -11.795 15.261 1.00 95.12 107 ASP A C 1
ATOM 815 O O . ASP A 1 107 ? -16.178 -12.084 14.296 1.00 95.12 107 ASP A O 1
ATOM 819 N N . TRP A 1 108 ? -17.505 -10.615 15.345 1.00 95.50 108 TRP A N 1
ATOM 820 C CA . TRP A 1 108 ? -17.332 -9.545 14.367 1.00 95.50 108 TRP A CA 1
ATOM 821 C C . TRP A 1 108 ? -15.868 -9.119 14.294 1.00 95.50 108 TRP A C 1
ATOM 823 O O . TRP A 1 108 ? -15.295 -9.140 13.215 1.00 95.50 108 TRP A O 1
ATOM 833 N N . LEU A 1 109 ? -15.232 -8.819 15.428 1.00 94.25 109 LEU A N 1
ATOM 834 C CA . LEU A 1 109 ? -13.858 -8.319 15.483 1.00 94.25 109 LEU A CA 1
ATOM 835 C C . LEU A 1 109 ? -12.829 -9.340 14.964 1.00 94.25 109 LEU A C 1
ATOM 837 O O . LEU A 1 109 ? -11.864 -8.964 14.299 1.00 94.25 109 LEU A O 1
ATOM 841 N N . GLU A 1 110 ? -13.043 -10.633 15.217 1.00 93.06 110 GLU A N 1
ATOM 842 C CA . GLU A 1 110 ? -12.213 -11.722 14.681 1.00 93.06 110 GLU A CA 1
ATOM 843 C C . GLU A 1 110 ? -12.251 -11.792 13.148 1.00 93.06 110 GLU A C 1
ATOM 845 O O . GLU A 1 110 ? -11.237 -12.088 12.512 1.00 93.06 110 GLU A O 1
ATOM 850 N N . ASN A 1 111 ? -13.393 -11.461 12.546 1.00 91.50 111 ASN A N 1
ATOM 851 C CA . ASN A 1 111 ? -13.596 -11.501 11.098 1.00 91.50 111 ASN A CA 1
ATOM 852 C C . ASN A 1 111 ? -13.499 -10.122 10.436 1.00 91.50 111 ASN A C 1
ATOM 854 O O . ASN A 1 111 ? -13.514 -10.024 9.213 1.00 91.50 111 ASN A O 1
ATOM 858 N N . TRP A 1 112 ? -13.378 -9.063 11.231 1.00 90.31 112 TRP A N 1
ATOM 859 C CA . TRP A 1 112 ? -13.412 -7.701 10.737 1.00 90.31 112 TRP A CA 1
ATOM 860 C C . TRP A 1 112 ? -12.151 -7.369 9.942 1.00 90.31 112 TRP A C 1
ATOM 862 O O . TRP A 1 112 ? -11.021 -7.685 10.347 1.00 90.31 112 TRP A O 1
ATOM 872 N N . GLU A 1 113 ? -12.361 -6.704 8.816 1.00 84.50 113 GLU A N 1
ATOM 873 C CA . GLU A 1 113 ? -11.332 -6.066 8.017 1.00 84.50 113 GLU A CA 1
ATOM 874 C C . GLU A 1 113 ? -11.773 -4.633 7.742 1.00 84.50 113 GLU A C 1
ATOM 876 O O . GLU A 1 113 ? -12.934 -4.383 7.418 1.00 8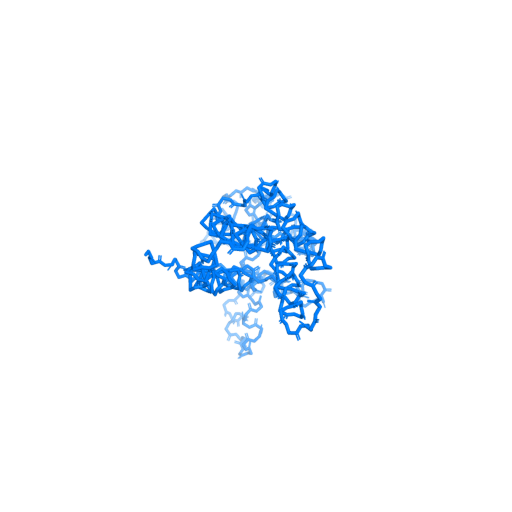4.50 113 GLU A O 1
ATOM 881 N N . ASP A 1 114 ? -10.847 -3.691 7.902 1.00 84.25 114 ASP A N 1
ATOM 882 C CA . ASP A 1 114 ? -11.135 -2.301 7.602 1.00 84.25 114 ASP A CA 1
ATOM 883 C C . ASP A 1 114 ? -11.394 -2.131 6.095 1.00 84.25 114 ASP A C 1
ATOM 885 O O . ASP A 1 114 ? -10.523 -2.517 5.314 1.00 84.25 114 ASP A O 1
ATOM 889 N N . PRO A 1 115 ? -12.533 -1.550 5.674 1.00 82.12 115 PRO A N 1
ATOM 890 C CA . PRO A 1 115 ? -12.843 -1.355 4.259 1.00 82.12 115 PRO A CA 1
ATOM 891 C C . PRO A 1 115 ? -11.785 -0.549 3.495 1.00 82.12 115 PRO A C 1
ATOM 893 O O . PRO A 1 115 ? -11.432 -0.925 2.378 1.00 82.12 115 PRO A O 1
ATOM 896 N N . ASP A 1 116 ? -11.225 0.500 4.105 1.00 82.75 116 ASP A N 1
ATOM 897 C CA . ASP A 1 116 ? -10.204 1.338 3.470 1.00 82.75 116 ASP A CA 1
ATOM 898 C C . ASP A 1 116 ? -8.907 0.534 3.294 1.00 82.75 116 ASP A C 1
ATOM 900 O O . ASP A 1 116 ? -8.244 0.588 2.255 1.00 82.75 116 ASP A O 1
ATOM 904 N N . ARG A 1 117 ? -8.557 -0.282 4.297 1.00 86.81 117 ARG A N 1
ATOM 905 C CA . ARG A 1 117 ? -7.402 -1.187 4.216 1.00 86.81 117 ARG A CA 1
ATOM 906 C C . ARG A 1 117 ? -7.622 -2.319 3.211 1.00 86.81 117 ARG A C 1
ATOM 908 O O . ARG A 1 117 ? -6.679 -2.673 2.505 1.00 86.81 117 ARG A O 1
ATOM 915 N N . ALA A 1 118 ? -8.831 -2.872 3.141 1.00 88.12 118 ALA A N 1
ATOM 916 C CA . ALA A 1 118 ? -9.208 -3.936 2.214 1.00 88.12 118 ALA A CA 1
ATOM 917 C C . ALA A 1 118 ? -9.135 -3.471 0.753 1.00 88.12 118 ALA A C 1
ATOM 919 O O . ALA A 1 118 ? -8.772 -4.252 -0.124 1.00 88.12 118 ALA A O 1
ATOM 920 N N . GLU A 1 119 ? -9.424 -2.194 0.490 1.00 88.19 119 GLU A N 1
ATOM 921 C CA . GLU A 1 119 ? -9.288 -1.589 -0.837 1.00 88.19 119 GLU A CA 1
ATOM 922 C C . GLU A 1 119 ? -7.814 -1.310 -1.192 1.00 88.19 119 GLU A C 1
ATOM 924 O O . GLU A 1 119 ? -7.360 -1.614 -2.297 1.00 88.19 119 GLU A O 1
ATOM 929 N N . VAL A 1 120 ? -7.029 -0.773 -0.249 1.00 92.56 120 VAL A N 1
ATOM 930 C CA . VAL A 1 120 ? -5.641 -0.344 -0.506 1.00 92.56 120 VAL A CA 1
ATOM 931 C C . VAL A 1 120 ? -4.644 -1.503 -0.551 1.00 92.56 120 VAL A C 1
ATOM 933 O O . VAL A 1 120 ? -3.710 -1.464 -1.356 1.00 92.56 120 VAL A O 1
ATOM 936 N N . ARG A 1 121 ? -4.825 -2.549 0.265 1.00 93.94 121 ARG A N 1
ATOM 937 C CA . ARG A 1 121 ? -3.916 -3.708 0.335 1.00 93.94 121 ARG A CA 1
ATOM 938 C C . ARG A 1 121 ? -3.658 -4.365 -1.031 1.00 93.94 121 ARG A C 1
ATOM 940 O O . ARG A 1 121 ? -2.490 -4.418 -1.420 1.00 93.94 121 ARG A O 1
ATOM 947 N N . PRO A 1 122 ? -4.672 -4.836 -1.785 1.00 95.00 122 PRO A N 1
ATOM 948 C CA . PRO A 1 122 ? -4.433 -5.502 -3.065 1.00 95.00 122 PRO A CA 1
ATOM 949 C C . PRO A 1 122 ? -3.765 -4.572 -4.083 1.00 95.00 122 PRO A C 1
ATOM 951 O O . PRO A 1 122 ? -2.872 -5.004 -4.811 1.00 95.00 122 PRO A O 1
ATOM 954 N N . TYR A 1 123 ? -4.131 -3.287 -4.090 1.00 96.25 123 TYR A N 1
ATOM 955 C CA . TYR A 1 123 ? -3.509 -2.285 -4.953 1.00 96.25 123 TYR A CA 1
ATOM 956 C C . TYR A 1 123 ? -2.017 -2.084 -4.633 1.00 96.25 123 TYR A C 1
ATOM 958 O O . TYR A 1 123 ? -1.177 -2.134 -5.532 1.00 96.25 123 TYR A O 1
ATOM 966 N N . ALA A 1 124 ? -1.665 -1.898 -3.357 1.00 96.75 124 ALA A N 1
ATOM 967 C CA . ALA A 1 124 ? -0.281 -1.698 -2.922 1.00 96.75 124 ALA A CA 1
ATOM 968 C C . ALA A 1 124 ? 0.597 -2.947 -3.133 1.00 96.75 124 ALA A C 1
ATOM 970 O O . ALA A 1 124 ? 1.804 -2.827 -3.377 1.00 96.75 124 ALA A O 1
ATOM 971 N N . THR A 1 125 ? 0.007 -4.144 -3.050 1.00 97.19 125 THR A N 1
ATOM 972 C CA . THR A 1 125 ? 0.670 -5.400 -3.424 1.00 97.19 125 THR A CA 1
ATOM 973 C C . THR A 1 125 ? 0.931 -5.452 -4.927 1.00 97.19 125 THR A C 1
ATOM 975 O O . THR A 1 125 ? 2.080 -5.635 -5.322 1.00 97.19 125 THR A O 1
ATOM 978 N N . ALA A 1 126 ? -0.088 -5.224 -5.763 1.00 98.00 126 ALA A N 1
ATOM 979 C CA . ALA A 1 126 ? 0.054 -5.254 -7.220 1.00 98.00 126 ALA A CA 1
ATOM 980 C C . ALA A 1 126 ? 1.090 -4.234 -7.720 1.00 98.00 126 ALA A C 1
ATOM 982 O O . ALA A 1 126 ? 1.997 -4.586 -8.470 1.00 98.00 126 ALA A O 1
ATOM 983 N N . LEU A 1 127 ? 1.027 -2.990 -7.231 1.00 98.25 127 LEU A N 1
ATOM 984 C CA . LEU A 1 127 ? 2.015 -1.968 -7.573 1.00 98.25 127 LEU A CA 1
ATOM 985 C C . LEU A 1 127 ? 3.431 -2.362 -7.122 1.00 98.25 127 LEU A C 1
ATOM 987 O O . LEU A 1 127 ? 4.388 -2.127 -7.851 1.00 98.25 127 LEU A O 1
ATOM 991 N N . GLY A 1 128 ? 3.574 -2.991 -5.952 1.00 98.06 128 GLY A N 1
ATOM 992 C CA . GLY A 1 128 ? 4.861 -3.516 -5.492 1.00 98.06 128 GLY A CA 1
ATOM 993 C C . GLY A 1 128 ? 5.459 -4.557 -6.441 1.00 98.06 128 GLY A C 1
ATOM 994 O O . GLY A 1 128 ? 6.628 -4.442 -6.793 1.00 98.06 128 GLY A O 1
ATOM 995 N N . ASN A 1 129 ? 4.648 -5.513 -6.899 1.00 98.44 129 ASN A N 1
ATOM 996 C CA . ASN A 1 129 ? 5.080 -6.566 -7.825 1.00 98.44 129 ASN A CA 1
ATOM 997 C C . ASN A 1 129 ? 5.504 -5.997 -9.190 1.00 98.44 129 ASN A C 1
ATOM 999 O O . ASN A 1 129 ? 6.485 -6.447 -9.785 1.00 98.44 129 ASN A O 1
ATOM 1003 N N . ILE A 1 130 ? 4.794 -4.972 -9.672 1.00 98.62 130 ILE A N 1
ATOM 1004 C CA . ILE A 1 130 ? 5.165 -4.249 -10.893 1.00 98.62 130 ILE A CA 1
ATOM 1005 C C . ILE A 1 130 ? 6.542 -3.594 -10.725 1.00 98.62 130 ILE A C 1
ATOM 1007 O O . ILE A 1 130 ? 7.389 -3.723 -11.604 1.00 98.62 130 ILE A O 1
ATOM 1011 N N . LEU A 1 131 ? 6.796 -2.919 -9.597 1.00 98.25 131 LEU A N 1
ATOM 1012 C CA . LEU A 1 131 ? 8.093 -2.279 -9.344 1.00 98.25 131 LEU A CA 1
ATOM 1013 C C . LEU A 1 131 ? 9.234 -3.292 -9.216 1.00 98.25 131 LEU A C 1
ATOM 1015 O O . LEU A 1 131 ? 10.312 -3.050 -9.748 1.00 98.25 131 LEU A O 1
ATOM 1019 N N . GLU A 1 132 ? 8.993 -4.437 -8.581 1.00 98.31 132 GLU A N 1
ATOM 1020 C CA . GLU A 1 132 ? 9.966 -5.534 -8.527 1.00 98.31 132 GLU A CA 1
ATOM 1021 C C . GLU A 1 132 ? 10.288 -6.078 -9.931 1.00 98.31 132 GLU A C 1
ATOM 1023 O O . GLU A 1 132 ? 11.445 -6.340 -10.255 1.00 98.31 132 GLU A O 1
ATOM 1028 N N . SER A 1 133 ? 9.286 -6.158 -10.810 1.00 98.62 133 SER A N 1
ATOM 1029 C CA . SER A 1 133 ? 9.485 -6.563 -12.208 1.00 98.62 133 SER A CA 1
ATOM 1030 C C . SER A 1 133 ? 10.299 -5.531 -13.003 1.00 98.62 133 SER A C 1
ATOM 1032 O O . SER A 1 133 ? 11.132 -5.899 -13.831 1.00 98.62 133 SER A O 1
ATOM 1034 N N . VAL A 1 134 ? 10.128 -4.233 -12.726 1.00 98.19 134 VAL A N 1
ATOM 1035 C CA . VAL A 1 134 ? 10.971 -3.172 -13.311 1.00 98.19 134 VAL A CA 1
ATOM 1036 C C . VAL A 1 134 ? 12.414 -3.248 -12.805 1.00 98.19 134 VAL A C 1
ATOM 1038 O O . VAL A 1 134 ? 13.347 -3.044 -13.590 1.00 98.19 134 VAL A O 1
ATOM 1041 N N . ASP A 1 135 ? 12.617 -3.562 -11.523 1.00 97.81 135 ASP A N 1
ATOM 1042 C CA . ASP A 1 135 ? 13.951 -3.782 -10.955 1.00 97.81 135 ASP A CA 1
ATOM 1043 C C . ASP A 1 135 ? 14.645 -4.964 -11.657 1.00 97.81 135 ASP A C 1
ATOM 1045 O O . ASP A 1 135 ? 15.824 -4.877 -12.014 1.00 97.81 135 ASP A O 1
ATOM 1049 N N . ASP A 1 136 ? 13.906 -6.038 -11.949 1.00 98.44 136 ASP A N 1
ATOM 1050 C CA . ASP A 1 136 ? 14.415 -7.185 -12.703 1.00 98.44 136 ASP A CA 1
ATOM 1051 C C . ASP A 1 136 ? 14.777 -6.842 -14.161 1.00 98.44 136 ASP A C 1
ATOM 1053 O O . ASP A 1 136 ? 15.857 -7.214 -14.636 1.00 98.44 136 ASP A O 1
ATOM 1057 N N . ILE A 1 137 ? 13.931 -6.074 -14.859 1.00 98.38 137 ILE A N 1
ATOM 1058 C CA . ILE A 1 137 ? 14.236 -5.537 -16.198 1.00 98.38 137 ILE A CA 1
ATOM 1059 C C . ILE A 1 137 ? 15.523 -4.706 -16.153 1.00 98.38 137 ILE A C 1
ATOM 1061 O O . ILE A 1 137 ? 16.413 -4.878 -16.989 1.00 98.38 137 ILE A O 1
ATOM 1065 N N . SER A 1 138 ? 15.649 -3.824 -15.160 1.00 96.75 138 SER A N 1
ATOM 1066 C CA . SER A 1 138 ? 16.809 -2.943 -14.995 1.00 96.75 138 SER A CA 1
ATOM 1067 C C . SER A 1 138 ? 18.091 -3.728 -14.712 1.00 96.75 138 SER A C 1
ATOM 1069 O O . SER A 1 138 ? 19.145 -3.409 -15.270 1.00 96.75 138 SER A O 1
ATOM 1071 N N . ARG A 1 139 ? 18.002 -4.799 -13.916 1.00 97.94 139 ARG A N 1
ATOM 1072 C CA . ARG A 1 139 ? 19.104 -5.734 -13.661 1.00 97.94 139 ARG A CA 1
ATOM 1073 C C . ARG A 1 139 ? 19.544 -6.448 -14.940 1.00 97.94 139 ARG A C 1
ATOM 1075 O O . ARG A 1 139 ? 20.718 -6.370 -15.295 1.00 97.94 139 ARG A O 1
ATOM 1082 N N . ARG A 1 140 ? 18.617 -7.076 -15.676 1.00 97.81 140 ARG A N 1
ATOM 1083 C CA . ARG A 1 140 ? 18.921 -7.759 -16.952 1.00 97.81 140 ARG A CA 1
ATOM 1084 C C . ARG A 1 140 ? 19.492 -6.800 -17.998 1.00 97.81 140 ARG A C 1
ATOM 1086 O O . ARG A 1 140 ? 20.396 -7.156 -18.753 1.00 97.81 140 ARG A O 1
ATOM 1093 N N . ARG A 1 141 ? 19.009 -5.555 -18.019 1.00 95.88 141 ARG A N 1
ATOM 1094 C CA . ARG A 1 141 ? 19.552 -4.476 -18.853 1.00 95.88 141 ARG A CA 1
ATOM 1095 C C . ARG A 1 141 ? 21.013 -4.167 -18.509 1.00 95.88 141 ARG A C 1
ATOM 1097 O O . ARG A 1 141 ? 21.810 -3.964 -19.424 1.00 95.88 141 ARG A O 1
ATOM 1104 N N . ALA A 1 142 ? 21.348 -4.076 -17.222 1.00 95.69 142 ALA A N 1
ATOM 1105 C CA . ALA A 1 142 ? 22.712 -3.814 -16.765 1.00 95.69 142 ALA A CA 1
ATOM 1106 C C . ALA A 1 142 ? 23.653 -4.978 -17.115 1.00 95.69 142 ALA A C 1
ATOM 1108 O O . ALA A 1 142 ? 24.710 -4.750 -17.693 1.00 95.69 142 ALA A O 1
ATOM 1109 N N . GLU A 1 143 ? 23.218 -6.219 -16.883 1.00 96.62 143 GLU A N 1
ATOM 1110 C CA . GLU A 1 143 ? 23.963 -7.431 -17.255 1.00 96.62 143 GLU A CA 1
ATOM 1111 C C . GLU A 1 143 ? 24.276 -7.484 -18.760 1.00 96.62 143 GLU A C 1
ATOM 1113 O O . GLU A 1 143 ? 25.386 -7.839 -19.156 1.00 96.62 143 GLU A O 1
ATOM 1118 N N . ASP A 1 144 ? 23.329 -7.084 -19.614 1.00 95.25 144 ASP A N 1
ATOM 1119 C CA . ASP A 1 144 ? 23.554 -6.968 -21.058 1.00 95.25 144 ASP A CA 1
ATOM 1120 C C . ASP A 1 144 ? 24.593 -5.891 -21.416 1.00 95.25 144 ASP A C 1
ATOM 1122 O O . ASP A 1 144 ? 25.406 -6.104 -22.319 1.00 95.25 144 ASP A O 1
ATOM 1126 N N . LEU A 1 145 ? 24.594 -4.747 -20.726 1.00 91.56 145 LEU A N 1
ATOM 1127 C CA . LEU A 1 145 ? 25.563 -3.672 -20.967 1.00 91.56 145 LEU A CA 1
ATOM 1128 C C . LEU A 1 145 ? 26.980 -4.040 -20.536 1.00 91.56 145 LEU A C 1
ATOM 1130 O O . LEU A 1 145 ? 27.929 -3.649 -21.214 1.00 91.56 145 LEU A O 1
ATOM 1134 N N . ASP A 1 146 ? 27.103 -4.808 -19.458 1.00 93.81 146 ASP A N 1
ATOM 1135 C CA . ASP A 1 146 ? 28.380 -5.338 -18.979 1.00 93.81 146 ASP A CA 1
ATOM 1136 C C . ASP A 1 146 ? 28.857 -6.538 -19.814 1.00 93.81 146 ASP A C 1
ATOM 1138 O O . ASP A 1 146 ? 30.014 -6.964 -19.726 1.00 93.81 146 ASP A O 1
ATOM 1142 N N . SER A 1 147 ? 27.981 -7.098 -20.654 1.00 90.56 147 SER A N 1
ATOM 1143 C CA . SER A 1 147 ? 28.329 -8.203 -21.535 1.00 90.56 147 SER A CA 1
ATOM 1144 C C . SER A 1 147 ? 29.181 -7.739 -22.724 1.00 90.56 147 SER A C 1
ATOM 1146 O O . SER A 1 147 ? 28.930 -6.714 -23.355 1.00 90.56 147 SER A O 1
ATOM 1148 N N . ASN A 1 148 ? 30.139 -8.574 -23.132 1.00 90.62 148 ASN A N 1
ATOM 1149 C CA . ASN A 1 148 ? 30.861 -8.409 -24.402 1.00 90.62 148 ASN A CA 1
ATOM 1150 C C . ASN A 1 148 ? 30.056 -8.948 -25.605 1.00 90.62 148 ASN A C 1
ATOM 1152 O O . ASN A 1 148 ? 30.635 -9.360 -26.615 1.00 90.62 148 ASN A O 1
ATOM 1156 N N . SER A 1 149 ? 28.725 -9.009 -25.494 1.00 92.12 149 SER A N 1
ATOM 1157 C CA . SER A 1 149 ? 27.869 -9.588 -26.527 1.00 92.12 149 SER A CA 1
ATOM 1158 C C . SER A 1 149 ? 27.902 -8.736 -27.801 1.00 92.12 149 SER A C 1
ATOM 1160 O O . SER A 1 149 ? 27.758 -7.510 -27.734 1.00 92.12 149 SER A O 1
ATOM 1162 N N . PRO A 1 150 ? 28.043 -9.349 -28.990 1.00 93.31 150 PRO A N 1
ATOM 1163 C CA . PRO A 1 150 ? 27.942 -8.621 -30.247 1.00 93.31 150 PRO A CA 1
ATOM 1164 C C . PRO A 1 150 ? 26.582 -7.935 -30.381 1.00 93.31 150 PRO A C 1
ATOM 1166 O O . PRO A 1 150 ? 25.556 -8.514 -30.033 1.00 93.31 150 PRO A O 1
ATOM 1169 N N . ARG A 1 151 ? 26.562 -6.731 -30.967 1.00 91.56 151 ARG A N 1
ATOM 1170 C CA . ARG A 1 151 ? 25.355 -5.897 -31.129 1.00 91.56 151 ARG A CA 1
ATOM 1171 C C . ARG A 1 151 ? 24.119 -6.674 -31.590 1.00 91.56 151 ARG A C 1
ATOM 1173 O O . ARG A 1 151 ? 23.066 -6.560 -30.979 1.00 91.56 151 ARG A O 1
ATOM 1180 N N . LEU A 1 152 ? 24.250 -7.462 -32.659 1.00 92.25 152 LEU A N 1
ATOM 1181 C CA . LEU A 1 152 ? 23.122 -8.186 -33.257 1.00 92.25 152 LEU A CA 1
ATOM 1182 C C . LEU A 1 152 ? 22.502 -9.219 -32.307 1.00 92.25 152 LEU A C 1
ATOM 1184 O O . LEU A 1 152 ? 21.312 -9.485 -32.405 1.00 92.25 152 LEU A O 1
ATOM 1188 N N . SER A 1 153 ? 23.278 -9.756 -31.365 1.00 93.56 153 SER A N 1
ATOM 1189 C CA . SER A 1 153 ? 22.781 -10.687 -30.348 1.00 93.56 153 SER A CA 1
ATOM 1190 C C . SER A 1 153 ? 22.031 -9.984 -29.213 1.00 93.56 153 SER A C 1
ATOM 1192 O O . SER A 1 153 ? 21.286 -10.634 -28.489 1.00 93.56 153 SER A O 1
ATOM 1194 N N . ARG A 1 154 ? 22.221 -8.668 -29.053 1.00 95.56 154 ARG A N 1
ATOM 1195 C CA . ARG A 1 154 ? 21.613 -7.858 -27.985 1.00 95.56 154 ARG A CA 1
ATOM 1196 C C . ARG A 1 154 ? 20.247 -7.293 -28.371 1.00 95.56 154 ARG A C 1
ATOM 1198 O O . ARG A 1 154 ? 19.438 -7.030 -27.488 1.00 95.56 154 ARG A O 1
ATOM 1205 N N . ILE A 1 155 ? 19.980 -7.131 -29.672 1.00 96.12 155 ILE A N 1
ATOM 1206 C CA . ILE A 1 155 ? 18.707 -6.591 -30.183 1.00 96.12 155 ILE A CA 1
ATOM 1207 C C . ILE A 1 155 ? 17.506 -7.414 -29.677 1.00 96.12 155 ILE A C 1
ATOM 1209 O O . ILE A 1 155 ? 16.666 -6.816 -29.011 1.00 96.12 155 ILE A O 1
ATOM 1213 N N . PRO A 1 156 ? 17.451 -8.756 -29.836 1.00 97.25 156 PRO A N 1
ATOM 1214 C CA . PRO A 1 156 ? 16.297 -9.533 -29.370 1.00 97.25 156 PRO A CA 1
ATOM 1215 C C . PRO A 1 156 ? 16.072 -9.461 -27.856 1.00 97.25 156 PRO A C 1
ATOM 1217 O O . PRO A 1 156 ? 14.939 -9.473 -27.384 1.00 97.25 156 PRO A O 1
ATOM 1220 N N . LEU A 1 157 ? 17.153 -9.363 -27.076 1.00 96.31 157 LEU A N 1
ATOM 1221 C CA . LEU A 1 157 ? 17.052 -9.178 -25.630 1.00 96.31 157 LEU A CA 1
ATOM 1222 C C . LEU A 1 157 ? 16.430 -7.815 -25.301 1.00 96.31 157 LEU A C 1
ATOM 1224 O O . LEU A 1 157 ? 15.533 -7.738 -24.469 1.00 96.31 157 LEU A O 1
ATOM 1228 N N . LYS A 1 158 ? 16.867 -6.747 -25.972 1.00 97.38 158 LYS A N 1
ATOM 1229 C CA . LYS A 1 158 ? 16.347 -5.389 -25.759 1.00 97.38 158 LYS A CA 1
ATOM 1230 C C . LYS A 1 158 ? 14.904 -5.235 -26.238 1.00 97.38 158 LYS A C 1
ATOM 1232 O O . LYS A 1 158 ? 14.131 -4.581 -25.546 1.00 97.38 158 LYS A O 1
ATOM 1237 N N . GLU A 1 159 ? 14.525 -5.882 -27.339 1.00 98.50 159 GLU A N 1
ATOM 1238 C CA . GLU A 1 159 ? 13.124 -6.013 -27.770 1.00 98.50 159 GLU A CA 1
ATOM 1239 C C . GLU A 1 159 ? 12.267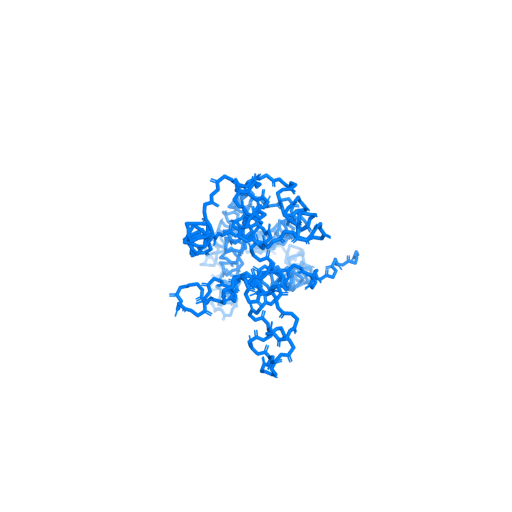 -6.664 -26.677 1.00 98.50 159 GLU A C 1
ATOM 1241 O O . GLU A 1 159 ? 11.212 -6.133 -26.333 1.00 98.50 159 GLU A O 1
ATOM 1246 N N . GLY A 1 160 ? 12.751 -7.762 -26.082 1.00 98.50 160 GLY A N 1
ATOM 1247 C CA . GLY A 1 160 ? 12.086 -8.427 -24.961 1.00 98.50 160 GLY A CA 1
ATOM 1248 C C . GLY A 1 160 ? 11.882 -7.500 -23.761 1.00 98.50 160 GLY A C 1
ATOM 1249 O O . GLY A 1 160 ? 10.758 -7.347 -23.294 1.00 98.50 160 GLY A O 1
ATOM 1250 N N . LEU A 1 161 ? 12.936 -6.803 -23.321 1.00 98.62 161 LEU A N 1
ATOM 1251 C CA . LEU A 1 161 ? 12.851 -5.865 -22.191 1.00 98.62 161 LEU A CA 1
ATOM 1252 C C . LEU A 1 161 ? 11.867 -4.711 -22.449 1.00 98.62 161 LEU A C 1
ATOM 1254 O O . LEU A 1 161 ? 11.152 -4.301 -21.536 1.00 98.62 161 LEU A O 1
ATOM 1258 N N . VAL A 1 162 ? 11.818 -4.182 -23.679 1.00 98.75 162 VAL A N 1
ATOM 1259 C CA . VAL A 1 162 ? 10.834 -3.158 -24.070 1.00 98.75 162 VAL A CA 1
ATOM 1260 C C . VAL A 1 162 ? 9.417 -3.726 -24.019 1.00 98.75 162 VAL A C 1
ATOM 1262 O O . VAL A 1 162 ? 8.534 -3.080 -23.457 1.00 98.75 162 VAL A O 1
ATOM 1265 N N . GLY A 1 163 ? 9.203 -4.924 -24.572 1.00 98.75 163 GLY A N 1
ATOM 1266 C CA . GLY A 1 163 ? 7.910 -5.608 -24.545 1.00 98.75 163 GLY A CA 1
ATOM 1267 C C . GLY A 1 163 ? 7.402 -5.825 -23.121 1.00 98.75 163 GLY A C 1
ATOM 1268 O O . GLY A 1 163 ? 6.298 -5.404 -22.794 1.00 98.75 163 GLY A O 1
ATOM 1269 N N . GLU A 1 164 ? 8.248 -6.366 -22.245 1.00 98.75 164 GLU A N 1
ATOM 1270 C CA . GLU A 1 164 ? 7.915 -6.577 -20.833 1.00 98.75 164 GLU A CA 1
ATOM 1271 C C . GLU A 1 164 ? 7.571 -5.260 -20.117 1.00 98.75 164 GLU A C 1
ATOM 1273 O O . GLU A 1 164 ? 6.593 -5.191 -19.376 1.00 98.75 164 GLU A O 1
ATOM 1278 N N . ALA A 1 165 ? 8.317 -4.178 -20.365 1.00 98.75 165 ALA A N 1
ATOM 1279 C CA . ALA A 1 165 ? 8.009 -2.875 -19.774 1.00 98.75 165 ALA A CA 1
ATOM 1280 C C . ALA A 1 165 ? 6.668 -2.295 -20.270 1.00 98.75 165 ALA A C 1
ATOM 1282 O O . ALA A 1 165 ? 5.951 -1.652 -19.499 1.00 98.75 165 ALA A O 1
ATOM 1283 N N . ILE A 1 166 ? 6.314 -2.521 -21.541 1.00 98.75 166 ILE A N 1
ATOM 1284 C CA . ILE A 1 166 ? 5.012 -2.135 -22.109 1.00 98.75 166 ILE A CA 1
ATOM 1285 C C . ILE A 1 166 ? 3.886 -2.951 -21.467 1.00 98.75 166 ILE A C 1
ATOM 1287 O O . ILE A 1 166 ? 2.856 -2.378 -21.105 1.00 98.75 166 ILE A O 1
ATOM 1291 N N . ASP A 1 167 ? 4.089 -4.254 -21.276 1.00 98.75 167 ASP A N 1
ATOM 1292 C CA . ASP A 1 167 ? 3.116 -5.132 -20.625 1.00 98.75 167 ASP A CA 1
ATOM 1293 C C . ASP A 1 167 ? 2.876 -4.708 -19.168 1.00 98.75 167 ASP A C 1
ATOM 1295 O O . ASP A 1 167 ? 1.724 -4.558 -18.758 1.00 98.75 167 ASP A O 1
ATOM 1299 N N . LEU A 1 168 ? 3.934 -4.379 -18.416 1.00 98.69 168 LEU A N 1
ATOM 1300 C CA . LEU A 1 168 ? 3.815 -3.817 -17.063 1.00 98.69 168 LEU A CA 1
ATOM 1301 C C . LEU A 1 168 ? 3.070 -2.475 -17.053 1.00 98.69 168 LEU A C 1
ATOM 1303 O O . LEU A 1 168 ? 2.285 -2.191 -16.145 1.00 98.69 168 LEU A O 1
ATOM 1307 N N . GLN A 1 169 ? 3.283 -1.628 -18.065 1.00 98.44 169 GLN A N 1
ATOM 1308 C CA . GLN A 1 169 ? 2.538 -0.377 -18.199 1.00 98.44 169 GLN A CA 1
ATOM 1309 C C . GLN A 1 169 ? 1.048 -0.635 -18.471 1.00 98.44 169 GLN A C 1
ATOM 1311 O O . GLN A 1 169 ? 0.194 0.082 -17.939 1.00 98.44 169 GLN A O 1
ATOM 1316 N N . ALA A 1 170 ? 0.720 -1.639 -19.284 1.00 98.31 170 ALA A N 1
ATOM 1317 C CA . ALA A 1 170 ? -0.656 -2.053 -19.537 1.00 98.31 170 ALA A CA 1
ATOM 1318 C C . ALA A 1 170 ? -1.312 -2.639 -18.277 1.00 98.31 170 ALA A C 1
ATOM 1320 O O . ALA A 1 170 ? -2.440 -2.260 -17.961 1.00 98.31 170 ALA A O 1
ATOM 1321 N N . GLU A 1 171 ? -0.591 -3.476 -17.526 1.00 98.38 171 GLU A N 1
ATOM 1322 C CA . GLU A 1 171 ? -1.026 -4.009 -16.233 1.00 98.38 171 GLU A CA 1
ATOM 1323 C C . GLU A 1 171 ? -1.342 -2.875 -15.253 1.00 98.38 171 GLU A C 1
ATOM 1325 O O . GLU A 1 171 ? -2.452 -2.817 -14.721 1.00 98.38 171 GLU A O 1
ATOM 1330 N N . LEU A 1 172 ? -0.425 -1.910 -15.093 1.00 98.31 172 LEU A N 1
ATOM 1331 C CA . LEU A 1 172 ? -0.646 -0.742 -14.241 1.00 98.31 172 LEU A CA 1
ATOM 1332 C C . LEU A 1 172 ? -1.902 0.032 -14.656 1.00 98.31 172 LEU A C 1
ATOM 1334 O O . LEU A 1 172 ? -2.704 0.391 -13.800 1.00 98.31 172 LEU A O 1
ATOM 1338 N N . ASN A 1 173 ? -2.094 0.286 -15.953 1.00 96.75 173 ASN A N 1
ATOM 1339 C CA . ASN A 1 173 ? -3.276 0.996 -16.453 1.00 96.75 173 ASN A CA 1
ATOM 1340 C C . ASN A 1 173 ? -4.588 0.217 -16.234 1.00 96.75 173 ASN A C 1
ATOM 1342 O O . ASN A 1 173 ? -5.657 0.825 -16.258 1.00 96.75 173 ASN A O 1
ATOM 1346 N N . GLY A 1 174 ? -4.516 -1.106 -16.062 1.00 97.06 174 GLY A N 1
ATOM 1347 C CA . GLY A 1 174 ? -5.655 -1.967 -15.749 1.00 97.06 174 GLY A CA 1
ATOM 1348 C C . GLY A 1 174 ? -6.001 -2.029 -14.259 1.00 97.06 174 GLY A C 1
ATOM 1349 O O . GLY A 1 174 ? -7.090 -2.491 -13.911 1.00 97.06 174 GLY A O 1
ATOM 1350 N N . LEU A 1 175 ? -5.117 -1.560 -13.370 1.00 96.25 175 LEU A N 1
ATOM 1351 C CA . LEU A 1 175 ? -5.400 -1.523 -11.937 1.00 96.25 175 LEU A CA 1
ATOM 1352 C C . LEU A 1 175 ? -6.488 -0.493 -11.620 1.00 96.25 175 LEU A C 1
ATOM 1354 O O . LEU A 1 175 ? -6.477 0.637 -12.104 1.00 96.25 175 LEU A O 1
ATOM 1358 N N . THR A 1 176 ? -7.401 -0.863 -10.723 1.00 93.44 176 THR A N 1
ATOM 1359 C CA . THR A 1 176 ? -8.331 0.094 -10.116 1.00 93.44 176 THR A CA 1
ATOM 1360 C C . THR A 1 176 ? -7.656 0.707 -8.898 1.00 93.44 176 THR A C 1
ATOM 1362 O O . THR A 1 176 ? -7.531 0.057 -7.862 1.00 93.44 176 THR A O 1
ATOM 1365 N N . ALA A 1 177 ? -7.171 1.940 -9.038 1.00 92.31 177 ALA A N 1
ATOM 1366 C CA . ALA A 1 177 ? -6.569 2.657 -7.923 1.00 92.31 177 ALA A CA 1
ATOM 1367 C C . ALA A 1 177 ? -7.650 3.098 -6.922 1.00 92.31 177 ALA A C 1
ATOM 1369 O O . ALA A 1 177 ? -8.632 3.722 -7.344 1.00 92.31 177 ALA A O 1
ATOM 1370 N N . PRO A 1 178 ? -7.455 2.855 -5.613 1.00 91.81 178 PRO A N 1
ATOM 1371 C CA . PRO A 1 178 ? -8.293 3.454 -4.590 1.00 91.81 178 PRO A CA 1
ATOM 1372 C C . PRO A 1 178 ? -8.289 4.974 -4.724 1.00 91.81 178 PRO A C 1
ATOM 1374 O O . PRO A 1 178 ? -7.256 5.573 -5.040 1.00 91.81 178 PRO A O 1
ATOM 1377 N N . SER A 1 179 ? -9.422 5.618 -4.446 1.00 88.62 179 SER A N 1
ATOM 1378 C CA . SER A 1 179 ? -9.542 7.081 -4.587 1.00 88.62 179 SER A CA 1
ATOM 1379 C C . SER A 1 179 ? -8.499 7.847 -3.758 1.00 88.62 179 SER A C 1
ATOM 1381 O O . SER A 1 179 ? -7.967 8.862 -4.208 1.00 88.62 179 SER A O 1
ATOM 1383 N N . SER A 1 180 ? -8.129 7.309 -2.590 1.00 87.25 180 SER A N 1
ATOM 1384 C CA . SER A 1 180 ? -7.082 7.844 -1.712 1.00 87.25 180 SER A CA 1
ATOM 1385 C C . SER A 1 180 ? -5.661 7.720 -2.285 1.00 87.25 180 SER A C 1
ATOM 1387 O O . SER A 1 180 ? -4.746 8.355 -1.768 1.00 87.25 180 SER A O 1
ATOM 1389 N N . GLN A 1 181 ? -5.466 6.929 -3.347 1.00 94.69 181 GLN A N 1
ATOM 1390 C CA . GLN A 1 181 ? -4.172 6.602 -3.960 1.00 94.69 181 GLN A CA 1
ATOM 1391 C C . GLN A 1 181 ? -4.035 7.109 -5.405 1.00 94.69 181 GLN A C 1
ATOM 1393 O O . GLN A 1 181 ? -3.125 6.688 -6.123 1.00 94.69 181 GLN A O 1
ATOM 1398 N N . ALA A 1 182 ? -4.903 8.026 -5.846 1.00 93.62 182 ALA A N 1
ATOM 1399 C CA . ALA A 1 182 ? -4.884 8.558 -7.210 1.00 93.62 182 ALA A CA 1
ATOM 1400 C C . ALA A 1 182 ? -3.534 9.203 -7.592 1.00 93.62 182 ALA A C 1
ATOM 1402 O O . ALA A 1 182 ? -3.017 8.957 -8.684 1.00 93.62 182 ALA A O 1
ATOM 1403 N N . ASP A 1 183 ? -2.927 9.972 -6.683 1.00 94.06 183 ASP A N 1
ATOM 1404 C CA . ASP A 1 183 ? -1.630 10.622 -6.920 1.00 94.06 183 ASP A CA 1
ATOM 1405 C C . ASP A 1 183 ? -0.490 9.600 -7.027 1.00 94.06 183 ASP A C 1
ATOM 1407 O O . ASP A 1 183 ? 0.342 9.688 -7.933 1.00 94.06 183 ASP A O 1
ATOM 1411 N N . LEU A 1 184 ? -0.480 8.589 -6.150 1.00 96.62 184 LEU A N 1
ATOM 1412 C CA . LEU A 1 184 ? 0.482 7.486 -6.209 1.00 96.62 184 LEU A CA 1
ATOM 1413 C C . LEU A 1 184 ? 0.362 6.736 -7.542 1.00 96.62 184 LEU A C 1
ATOM 1415 O O . LEU A 1 184 ? 1.368 6.442 -8.189 1.00 96.62 184 LEU A O 1
ATOM 1419 N N . HIS A 1 185 ? -0.871 6.473 -7.979 1.00 97.88 185 HIS A N 1
ATOM 1420 C CA . HIS A 1 185 ? -1.141 5.827 -9.257 1.00 97.88 185 HIS A CA 1
ATOM 1421 C C . HIS A 1 185 ? -0.626 6.651 -10.440 1.00 97.88 185 HIS A C 1
ATOM 1423 O O . HIS A 1 185 ? 0.045 6.130 -11.331 1.00 97.88 185 HIS A O 1
ATOM 1429 N N . GLN A 1 186 ? -0.872 7.961 -10.436 1.00 97.56 186 GLN A N 1
ATOM 1430 C CA . GLN A 1 186 ? -0.383 8.844 -11.488 1.00 97.56 186 GLN A CA 1
ATOM 1431 C C . GLN A 1 186 ? 1.153 8.922 -11.514 1.00 97.56 186 GLN A C 1
ATOM 1433 O O . GLN A 1 186 ? 1.749 8.919 -12.597 1.00 97.56 186 GLN A O 1
ATOM 1438 N N . SER A 1 187 ? 1.804 8.935 -10.347 1.00 97.94 187 SER A N 1
ATOM 1439 C CA . SER A 1 187 ? 3.265 8.855 -10.227 1.00 97.94 187 SER A CA 1
ATOM 1440 C C . SER A 1 187 ? 3.815 7.549 -10.802 1.00 97.94 187 SER A C 1
ATOM 1442 O O . SER A 1 187 ? 4.765 7.588 -11.587 1.00 97.94 187 SER A O 1
ATOM 1444 N N . ALA A 1 188 ? 3.176 6.411 -10.503 1.00 98.50 188 ALA A N 1
ATOM 1445 C CA . ALA A 1 188 ? 3.539 5.109 -11.061 1.00 98.50 188 ALA A CA 1
ATOM 1446 C C . ALA A 1 188 ? 3.445 5.087 -12.593 1.00 98.50 188 ALA A C 1
ATOM 1448 O O . ALA A 1 188 ? 4.367 4.628 -13.269 1.00 98.50 188 ALA A O 1
ATOM 1449 N N . ARG A 1 189 ? 2.374 5.661 -13.160 1.00 98.38 189 ARG A N 1
ATOM 1450 C CA . ARG A 1 189 ? 2.190 5.740 -14.619 1.00 98.38 189 ARG A CA 1
ATOM 1451 C C . ARG A 1 189 ? 3.271 6.585 -15.277 1.00 98.38 189 ARG A C 1
ATOM 1453 O O . ARG A 1 189 ? 3.782 6.215 -16.332 1.00 98.38 189 ARG A O 1
ATOM 1460 N N . GLY A 1 190 ? 3.633 7.704 -14.649 1.00 97.88 190 GLY A N 1
ATOM 1461 C CA . GLY A 1 190 ? 4.723 8.558 -15.114 1.00 97.88 190 GLY A CA 1
ATOM 1462 C C . GLY A 1 190 ? 6.083 7.859 -15.069 1.00 97.88 190 GLY A C 1
ATOM 1463 O O . GLY A 1 190 ? 6.866 8.002 -16.004 1.00 97.88 190 GLY A O 1
ATOM 1464 N N . TYR A 1 191 ? 6.353 7.089 -14.012 1.00 98.44 191 TYR A N 1
ATOM 1465 C CA . TYR A 1 191 ? 7.574 6.295 -13.890 1.00 98.44 191 TYR A CA 1
ATOM 1466 C C . TYR A 1 191 ? 7.676 5.218 -14.978 1.00 98.44 191 TYR A C 1
ATOM 1468 O O . TYR A 1 191 ? 8.641 5.230 -15.740 1.00 98.44 191 TYR A O 1
ATOM 1476 N N . LEU A 1 192 ? 6.663 4.355 -15.128 1.00 98.38 192 LEU A N 1
ATOM 1477 C CA . LEU A 1 192 ? 6.686 3.305 -16.154 1.00 98.38 192 LEU A CA 1
ATOM 1478 C C . LEU A 1 192 ? 6.763 3.868 -17.573 1.00 98.38 192 LEU A C 1
ATOM 1480 O O . LEU A 1 192 ? 7.506 3.343 -18.396 1.00 98.38 192 LEU A O 1
ATOM 1484 N N . ALA A 1 193 ? 6.060 4.967 -17.862 1.00 98.25 193 ALA A N 1
ATOM 1485 C CA . ALA A 1 193 ? 6.164 5.620 -19.165 1.00 98.25 193 ALA A CA 1
ATOM 1486 C C . ALA A 1 193 ? 7.599 6.096 -19.463 1.00 98.25 193 ALA A C 1
ATOM 1488 O O . ALA A 1 193 ? 8.066 5.975 -20.596 1.00 98.25 193 ALA A O 1
ATOM 1489 N N . ALA A 1 194 ? 8.311 6.614 -18.454 1.00 98.06 194 ALA A N 1
ATOM 1490 C CA . ALA A 1 194 ? 9.709 7.012 -18.598 1.00 98.06 194 ALA A CA 1
ATOM 1491 C C . ALA A 1 194 ? 10.628 5.798 -18.826 1.00 98.06 194 ALA A C 1
ATOM 1493 O O . ALA A 1 194 ? 11.486 5.853 -19.706 1.00 98.06 194 ALA A O 1
ATOM 1494 N N . VAL A 1 195 ? 10.405 4.691 -18.108 1.00 98.31 195 VAL A N 1
ATOM 1495 C CA . VAL A 1 195 ? 11.147 3.429 -18.292 1.00 98.31 195 VAL A CA 1
ATOM 1496 C C . VAL A 1 195 ? 10.943 2.859 -19.698 1.00 98.31 195 VAL A C 1
ATOM 1498 O O . VAL A 1 195 ? 11.921 2.566 -20.384 1.00 98.31 195 VAL A O 1
ATOM 1501 N N . VAL A 1 196 ? 9.696 2.769 -20.173 1.00 98.56 196 VAL A N 1
ATOM 1502 C CA . VAL A 1 196 ? 9.377 2.298 -21.533 1.00 98.56 196 VAL A CA 1
ATOM 1503 C C . VAL A 1 196 ? 10.070 3.164 -22.583 1.00 98.56 196 VAL A C 1
ATOM 1505 O O . VAL A 1 196 ? 10.694 2.635 -23.507 1.00 98.56 196 VAL A O 1
ATOM 1508 N N . ARG A 1 197 ? 10.010 4.495 -22.435 1.00 98.38 197 ARG A N 1
ATOM 1509 C CA . ARG A 1 197 ? 10.689 5.426 -23.347 1.00 98.38 197 ARG A CA 1
ATOM 1510 C C . ARG A 1 197 ? 12.195 5.182 -23.369 1.00 98.38 197 ARG A C 1
ATOM 1512 O O . ARG A 1 197 ? 12.777 5.107 -24.446 1.00 98.38 197 ARG A O 1
ATOM 1519 N N . TRP A 1 198 ? 12.815 5.049 -22.204 1.00 97.81 198 TRP A N 1
ATOM 1520 C CA . TRP A 1 198 ? 14.252 4.832 -22.081 1.00 97.81 198 TRP A CA 1
ATOM 1521 C C . TRP A 1 198 ? 14.715 3.539 -22.752 1.00 97.81 198 TRP A C 1
ATOM 1523 O O . TRP A 1 198 ? 15.615 3.575 -23.590 1.00 97.81 198 TRP A O 1
ATOM 1533 N N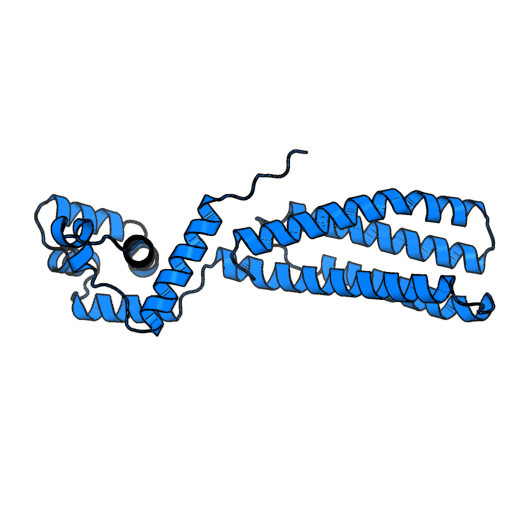 . LEU A 1 199 ? 14.047 2.420 -22.466 1.00 98.31 199 LEU A N 1
ATOM 1534 C CA . LEU A 1 199 ? 14.362 1.129 -23.083 1.00 98.31 199 LEU A CA 1
ATOM 1535 C C . LEU A 1 199 ? 14.149 1.157 -24.604 1.00 98.31 199 LEU A C 1
ATOM 1537 O O . LEU A 1 199 ? 14.958 0.611 -25.353 1.00 98.31 199 LEU A O 1
ATOM 1541 N N . SER A 1 200 ? 13.102 1.845 -25.068 1.00 98.50 200 SER A N 1
ATOM 1542 C CA . SER A 1 200 ? 12.816 1.997 -26.500 1.00 98.50 200 SER A CA 1
ATOM 1543 C C . SER A 1 200 ? 13.889 2.817 -27.221 1.00 98.50 200 SER A C 1
ATOM 1545 O O . SER A 1 200 ? 14.289 2.469 -28.331 1.00 98.50 200 SER A O 1
ATOM 1547 N N . LEU A 1 201 ? 14.386 3.892 -26.597 1.00 98.25 201 LEU A N 1
ATOM 1548 C CA . LEU A 1 201 ? 15.486 4.691 -27.144 1.00 98.25 201 LEU A CA 1
ATOM 1549 C C . LEU A 1 201 ? 16.776 3.865 -27.234 1.00 98.25 201 LEU A C 1
ATOM 1551 O O . LEU A 1 201 ? 17.480 3.926 -28.237 1.00 98.25 201 LEU A O 1
ATOM 1555 N N . GLU A 1 202 ? 17.074 3.035 -26.236 1.00 96.38 202 GLU 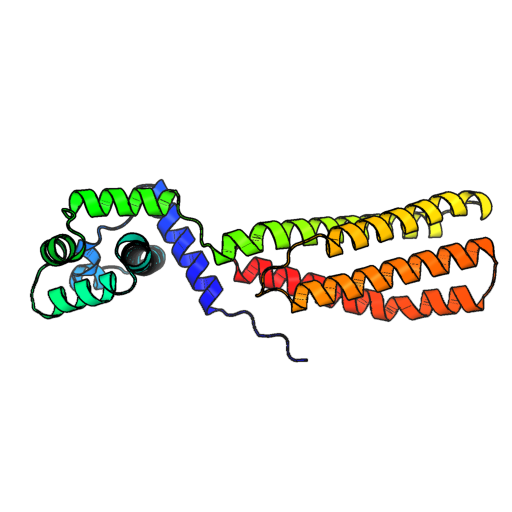A N 1
ATOM 1556 C CA . GLU A 1 202 ? 18.240 2.146 -26.296 1.00 96.38 202 GLU A CA 1
ATOM 1557 C C . GLU A 1 202 ? 18.159 1.103 -27.399 1.00 96.38 202 GLU A C 1
ATOM 1559 O O . GLU A 1 202 ? 19.153 0.867 -28.091 1.00 96.38 202 GLU A O 1
ATOM 1564 N N . LEU A 1 203 ? 16.990 0.484 -27.564 1.00 97.56 203 LEU A N 1
ATOM 1565 C CA . LEU A 1 203 ? 16.747 -0.441 -28.661 1.00 97.56 203 LEU A CA 1
ATOM 1566 C C . LEU A 1 203 ? 16.954 0.267 -30.006 1.00 97.56 203 LEU A C 1
ATOM 1568 O O . LEU A 1 203 ? 17.739 -0.199 -30.831 1.00 97.56 203 LEU A O 1
ATOM 1572 N N . ASN A 1 204 ? 16.356 1.448 -30.180 1.00 97.62 204 ASN A N 1
ATOM 1573 C CA . ASN A 1 204 ? 16.505 2.239 -31.398 1.00 97.62 204 ASN A CA 1
ATOM 1574 C C . ASN A 1 204 ? 17.974 2.609 -31.674 1.00 97.62 204 ASN A C 1
ATOM 1576 O O . ASN A 1 204 ? 18.431 2.549 -32.818 1.00 97.62 204 ASN A O 1
ATOM 1580 N N . TYR A 1 205 ? 18.751 2.942 -30.641 1.00 96.31 205 TYR A N 1
ATOM 1581 C CA . TYR A 1 205 ? 20.187 3.159 -30.798 1.00 96.31 205 TYR A CA 1
ATOM 1582 C C . TYR A 1 205 ? 20.909 1.893 -31.285 1.00 96.31 205 TYR A C 1
ATOM 1584 O O . TYR A 1 205 ? 21.741 1.981 -32.186 1.00 96.31 205 TYR A O 1
ATOM 1592 N N . LEU A 1 206 ? 20.601 0.713 -30.741 1.00 94.69 206 LEU A N 1
ATOM 1593 C CA . LEU A 1 206 ? 21.232 -0.537 -31.186 1.00 94.69 206 LEU A CA 1
ATOM 1594 C C . LEU A 1 206 ? 20.889 -0.897 -32.637 1.00 94.69 206 LEU A C 1
ATOM 1596 O O . LEU A 1 206 ? 21.722 -1.486 -33.335 1.00 94.69 206 LEU A O 1
ATOM 1600 N N . GLU A 1 207 ? 19.696 -0.531 -33.095 1.00 95.12 207 GLU A N 1
ATOM 1601 C CA . GLU A 1 207 ? 19.235 -0.753 -34.466 1.00 95.12 207 GLU A CA 1
ATOM 1602 C C . GLU A 1 207 ? 19.827 0.258 -35.456 1.00 95.12 207 GLU A C 1
ATOM 1604 O O . GLU A 1 207 ? 20.256 -0.119 -36.549 1.00 95.12 207 GLU A O 1
ATOM 1609 N N . SER A 1 208 ? 19.877 1.538 -35.077 1.00 94.75 208 SER A N 1
ATOM 1610 C CA . SER A 1 208 ? 20.217 2.644 -35.981 1.00 94.75 208 SER A CA 1
ATOM 1611 C C . SER A 1 208 ? 21.660 3.141 -35.866 1.00 94.75 208 SER A C 1
ATOM 1613 O O . SER A 1 208 ? 22.165 3.764 -36.798 1.00 94.75 208 SER A O 1
ATOM 1615 N N . LEU A 1 209 ? 22.319 2.897 -34.729 1.00 92.38 209 LEU A N 1
ATOM 1616 C CA . LEU A 1 209 ? 23.597 3.495 -34.318 1.00 92.38 209 LEU A CA 1
ATOM 1617 C C . LEU A 1 209 ? 23.598 5.031 -34.291 1.00 92.38 209 LEU A C 1
ATOM 1619 O O . LEU A 1 209 ? 24.650 5.670 -34.378 1.00 92.38 209 LEU A O 1
ATOM 1623 N N . THR A 1 210 ? 22.423 5.645 -34.161 1.00 96.06 210 THR A N 1
ATOM 1624 C CA . THR A 1 210 ? 22.297 7.102 -34.145 1.00 96.06 210 THR A CA 1
ATOM 1625 C C . THR A 1 210 ? 22.670 7.645 -32.767 1.00 96.06 210 THR A C 1
ATOM 1627 O O . THR A 1 210 ? 21.908 7.512 -31.813 1.00 96.06 210 THR A O 1
ATOM 1630 N N . ASN A 1 211 ? 23.829 8.300 -32.650 1.00 92.50 211 ASN A N 1
ATOM 1631 C CA . ASN A 1 211 ? 24.338 8.790 -31.359 1.00 92.50 211 ASN A CA 1
ATOM 1632 C C . ASN A 1 211 ? 23.388 9.760 -30.634 1.00 92.50 211 ASN A C 1
ATOM 1634 O O . ASN A 1 211 ? 23.322 9.718 -29.411 1.00 92.50 211 ASN A O 1
ATOM 1638 N N . SER A 1 212 ? 22.607 10.577 -31.351 1.00 95.31 212 SER A N 1
ATOM 1639 C CA . SER A 1 212 ? 21.635 11.478 -30.711 1.00 95.31 212 SER A CA 1
ATOM 1640 C C . SER A 1 212 ? 20.530 10.725 -29.960 1.00 95.31 212 SER A C 1
ATOM 1642 O O . SER A 1 212 ? 20.011 11.232 -28.973 1.00 95.31 212 SER A O 1
ATOM 1644 N N . VAL A 1 213 ? 20.190 9.503 -30.389 1.00 94.56 213 VAL A N 1
ATOM 1645 C CA . VAL A 1 213 ? 19.222 8.636 -29.697 1.00 94.56 213 VAL A CA 1
ATOM 1646 C C . VAL A 1 213 ? 19.818 8.098 -28.394 1.00 94.56 213 VAL A C 1
ATOM 1648 O O . VAL A 1 213 ? 19.135 8.054 -27.374 1.00 94.56 213 VAL A O 1
ATOM 1651 N N . LEU A 1 214 ? 21.108 7.747 -28.398 1.00 92.50 214 LEU A N 1
ATOM 1652 C CA . LEU A 1 214 ? 21.820 7.345 -27.182 1.00 92.50 214 LEU A CA 1
ATOM 1653 C C . LEU A 1 214 ? 21.940 8.507 -26.187 1.00 92.50 214 LEU A C 1
ATOM 1655 O O . LEU A 1 214 ? 21.756 8.315 -24.988 1.00 92.50 214 LEU A O 1
ATOM 1659 N N . GLU A 1 215 ? 22.235 9.713 -26.672 1.00 95.12 215 GLU A N 1
ATOM 1660 C CA . GLU A 1 215 ? 22.241 10.922 -25.843 1.00 95.12 215 GLU A CA 1
ATOM 1661 C C . GLU A 1 215 ? 20.865 11.169 -25.216 1.00 95.12 215 GLU A C 1
ATOM 1663 O O . GLU A 1 215 ? 20.774 11.426 -24.016 1.00 95.12 215 GLU A O 1
ATOM 1668 N N . GLU A 1 216 ? 19.787 11.025 -25.992 1.00 95.81 216 GLU A N 1
ATOM 1669 C CA . GLU A 1 216 ? 18.422 11.138 -25.480 1.00 95.81 216 GLU A CA 1
ATOM 1670 C C . GLU A 1 216 ? 18.119 10.082 -24.407 1.00 95.81 216 GLU A C 1
ATOM 1672 O O . GLU A 1 216 ? 17.612 10.438 -23.343 1.00 95.81 216 GLU A O 1
ATOM 1677 N N . ALA A 1 217 ? 18.488 8.816 -24.634 1.00 94.12 217 ALA A N 1
ATOM 1678 C CA . ALA A 1 217 ? 18.328 7.744 -23.649 1.00 94.12 217 ALA A CA 1
ATOM 1679 C C . ALA A 1 217 ? 19.090 8.040 -22.346 1.00 94.12 217 ALA A C 1
ATOM 1681 O O . ALA A 1 217 ? 18.574 7.848 -21.248 1.00 94.12 217 ALA A O 1
ATOM 1682 N N . ASN A 1 218 ? 20.316 8.552 -22.437 1.00 93.94 218 ASN A N 1
ATOM 1683 C CA . ASN A 1 218 ? 21.096 8.897 -21.250 1.00 93.94 218 ASN A CA 1
ATOM 1684 C C . ASN A 1 218 ? 20.483 10.076 -20.481 1.00 93.94 218 ASN A C 1
ATOM 1686 O O . ASN A 1 218 ? 20.501 10.093 -19.249 1.00 93.94 218 ASN A O 1
ATOM 1690 N N . ASN A 1 219 ? 19.884 11.034 -21.190 1.00 95.69 219 ASN A N 1
ATOM 1691 C CA . ASN A 1 219 ? 19.230 12.190 -20.581 1.00 95.69 219 ASN A CA 1
ATOM 1692 C C . ASN A 1 219 ? 17.950 11.830 -19.805 1.00 95.69 219 ASN A C 1
ATOM 1694 O O . ASN A 1 219 ? 17.537 12.616 -18.952 1.00 95.69 219 ASN A O 1
ATOM 1698 N N . THR A 1 220 ? 17.336 10.660 -20.033 1.00 95.12 220 THR A N 1
ATOM 1699 C CA . THR A 1 220 ? 16.177 10.208 -19.239 1.00 95.12 220 THR A CA 1
ATOM 1700 C C . THR A 1 220 ? 16.563 9.608 -17.885 1.00 95.12 220 THR A C 1
ATOM 1702 O O . THR A 1 220 ? 15.724 9.550 -16.988 1.00 95.12 220 THR A O 1
ATOM 1705 N N . ILE A 1 221 ? 17.821 9.191 -17.693 1.00 93.50 221 ILE A N 1
ATOM 1706 C CA . ILE A 1 221 ? 18.273 8.496 -16.472 1.00 93.50 221 ILE A CA 1
ATOM 1707 C C . ILE A 1 221 ? 18.017 9.317 -15.190 1.00 93.50 221 ILE A C 1
ATOM 1709 O O . ILE A 1 221 ? 17.452 8.762 -14.245 1.00 93.50 221 ILE A O 1
ATOM 1713 N N . PRO A 1 222 ? 18.359 10.623 -15.110 1.00 96.62 222 PRO A N 1
ATOM 1714 C CA . PRO A 1 222 ? 18.109 11.404 -13.897 1.00 96.62 222 PRO A CA 1
ATOM 1715 C C . PRO A 1 222 ? 16.622 11.504 -13.540 1.00 96.62 222 PRO A C 1
ATOM 1717 O O . PRO A 1 222 ? 16.266 11.453 -12.364 1.00 96.62 222 PRO A O 1
ATOM 1720 N N . GLU A 1 223 ? 15.752 11.628 -14.548 1.00 95.69 223 GLU A N 1
ATOM 1721 C CA . GLU A 1 223 ? 14.302 11.662 -14.349 1.00 95.69 223 GLU A CA 1
ATOM 1722 C C . GLU A 1 223 ? 13.787 10.321 -13.815 1.00 95.69 223 GLU A C 1
ATOM 1724 O O . GLU A 1 223 ? 13.021 10.304 -12.852 1.00 95.69 223 GLU A O 1
ATOM 1729 N N . ILE A 1 224 ? 14.217 9.206 -14.413 1.00 97.06 224 ILE A N 1
ATOM 1730 C CA . ILE A 1 224 ? 13.813 7.854 -14.005 1.00 97.06 224 ILE A CA 1
ATOM 1731 C C . ILE A 1 224 ? 14.209 7.597 -12.554 1.00 97.06 224 ILE A C 1
ATOM 1733 O O . ILE A 1 224 ? 13.349 7.230 -11.759 1.00 97.06 224 ILE A O 1
ATOM 1737 N N . ASN A 1 225 ? 15.460 7.884 -12.188 1.00 95.62 225 ASN A N 1
ATOM 1738 C CA . ASN A 1 225 ? 15.951 7.692 -10.823 1.00 95.62 225 ASN A CA 1
ATOM 1739 C C . ASN A 1 225 ? 15.162 8.532 -9.807 1.00 95.62 225 ASN A C 1
ATOM 1741 O O . ASN A 1 225 ? 14.818 8.053 -8.727 1.00 95.62 225 ASN A O 1
ATOM 1745 N N . ALA A 1 226 ? 14.851 9.789 -10.146 1.00 96.44 226 ALA A N 1
ATOM 1746 C CA . ALA A 1 226 ? 14.059 10.655 -9.277 1.00 96.44 226 ALA A CA 1
ATOM 1747 C C . ALA A 1 226 ? 12.628 10.123 -9.101 1.00 96.44 226 ALA A C 1
ATOM 1749 O O . ALA A 1 226 ? 12.117 10.078 -7.983 1.00 96.44 226 ALA A O 1
ATOM 1750 N N . ARG A 1 227 ? 11.986 9.691 -10.193 1.00 97.62 227 ARG A N 1
ATOM 1751 C CA . ARG A 1 227 ? 10.633 9.117 -10.162 1.00 97.62 227 ARG A CA 1
ATOM 1752 C C . ARG A 1 227 ? 10.582 7.811 -9.380 1.00 97.62 227 ARG A C 1
ATOM 1754 O O . ARG A 1 227 ? 9.661 7.635 -8.593 1.00 97.62 227 ARG A O 1
ATOM 1761 N N . GLU A 1 228 ? 11.558 6.931 -9.576 1.00 97.06 228 GLU A N 1
ATOM 1762 C CA . GLU A 1 228 ? 11.665 5.662 -8.857 1.00 97.06 228 GLU A CA 1
ATOM 1763 C C . GLU A 1 228 ? 11.773 5.893 -7.350 1.00 97.06 228 GLU A C 1
ATOM 1765 O O . GLU A 1 228 ? 11.016 5.311 -6.573 1.00 97.06 228 GLU A O 1
ATOM 1770 N N . PHE A 1 229 ? 12.689 6.775 -6.940 1.00 95.75 229 PHE A N 1
ATOM 1771 C CA . PHE A 1 229 ? 12.919 7.084 -5.535 1.00 95.75 229 PHE A CA 1
ATOM 1772 C C . PHE A 1 229 ? 11.654 7.618 -4.857 1.00 95.75 229 PHE A C 1
ATOM 1774 O O . PHE A 1 229 ? 11.250 7.119 -3.804 1.00 95.75 229 PHE A O 1
ATOM 1781 N N . GLU A 1 230 ? 11.009 8.614 -5.470 1.00 95.38 230 GLU A N 1
ATOM 1782 C CA . GLU A 1 230 ? 9.779 9.201 -4.938 1.00 95.38 230 GLU A CA 1
ATOM 1783 C C . GLU A 1 230 ? 8.652 8.160 -4.883 1.00 95.38 230 GLU A C 1
ATOM 1785 O O . GLU A 1 230 ? 7.985 8.034 -3.859 1.00 95.38 230 GLU A O 1
ATOM 1790 N N . LEU A 1 231 ? 8.497 7.345 -5.930 1.00 97.38 231 LEU A N 1
ATOM 1791 C CA . LEU A 1 231 ? 7.464 6.314 -6.000 1.00 97.38 231 LEU A CA 1
ATOM 1792 C C . LEU A 1 231 ? 7.649 5.213 -4.947 1.00 97.38 231 LEU A C 1
ATOM 1794 O O . LEU A 1 231 ? 6.689 4.859 -4.262 1.00 97.38 231 LEU A O 1
ATOM 1798 N N . LYS A 1 232 ? 8.871 4.689 -4.776 1.00 96.62 232 LYS A N 1
ATOM 1799 C CA . LYS A 1 232 ? 9.179 3.677 -3.750 1.00 96.62 232 LYS A CA 1
ATOM 1800 C C . LYS A 1 232 ? 8.946 4.235 -2.343 1.00 96.62 232 LYS A C 1
ATOM 1802 O O . LYS A 1 232 ? 8.377 3.545 -1.494 1.00 96.62 232 LYS A O 1
ATOM 1807 N N . ARG A 1 233 ? 9.316 5.498 -2.096 1.00 96.00 233 ARG A N 1
ATOM 1808 C CA . ARG A 1 233 ? 9.057 6.182 -0.819 1.00 96.00 233 ARG A CA 1
ATOM 1809 C C . ARG A 1 233 ? 7.561 6.351 -0.553 1.00 96.00 233 ARG A C 1
ATOM 1811 O O . ARG A 1 233 ? 7.103 6.094 0.561 1.00 96.00 233 ARG A O 1
ATOM 1818 N N . ASP A 1 234 ? 6.803 6.788 -1.551 1.00 95.06 234 ASP A N 1
ATOM 1819 C CA . ASP A 1 234 ? 5.373 7.041 -1.400 1.00 95.06 234 ASP A CA 1
ATOM 1820 C C . ASP A 1 234 ? 4.604 5.720 -1.215 1.00 95.06 234 ASP A C 1
ATOM 1822 O O . ASP A 1 234 ? 3.771 5.626 -0.314 1.00 95.06 234 ASP A O 1
ATOM 1826 N N . LEU A 1 235 ? 4.960 4.655 -1.946 1.00 96.12 235 LEU A N 1
ATOM 1827 C CA . LEU A 1 235 ? 4.410 3.311 -1.724 1.00 96.12 235 LEU A CA 1
ATOM 1828 C C . LEU A 1 235 ? 4.735 2.780 -0.318 1.00 96.12 235 LEU A C 1
ATOM 1830 O O . LEU A 1 235 ? 3.854 2.246 0.353 1.00 96.12 235 LEU A O 1
ATOM 1834 N N . SER A 1 236 ? 5.972 2.953 0.156 1.00 94.06 236 SER A N 1
ATOM 1835 C CA . SER A 1 236 ? 6.355 2.584 1.526 1.00 94.06 236 SER A CA 1
ATOM 1836 C C . SER A 1 236 ? 5.556 3.369 2.570 1.00 94.06 236 SER A C 1
ATOM 1838 O O . SER A 1 236 ? 5.098 2.799 3.557 1.00 94.06 236 SER A O 1
ATOM 1840 N N . THR A 1 237 ? 5.308 4.657 2.324 1.00 92.25 237 THR A N 1
ATOM 1841 C CA . THR A 1 237 ? 4.470 5.489 3.198 1.00 92.25 237 THR A CA 1
ATOM 1842 C C . THR A 1 237 ? 3.038 4.964 3.255 1.00 92.25 237 THR A C 1
ATOM 1844 O O . THR A 1 237 ? 2.460 4.903 4.337 1.00 92.25 237 THR A O 1
ATOM 1847 N N . VAL A 1 238 ? 2.470 4.546 2.122 1.00 92.06 238 VAL A N 1
ATOM 1848 C CA . VAL A 1 238 ? 1.132 3.939 2.073 1.00 92.06 238 VAL A CA 1
ATOM 1849 C C . VAL A 1 238 ? 1.095 2.630 2.852 1.00 92.06 238 VAL A C 1
ATOM 1851 O O . VAL A 1 238 ? 0.223 2.465 3.702 1.00 92.06 238 VAL A O 1
ATOM 1854 N N . ARG A 1 239 ? 2.058 1.728 2.633 1.00 92.50 239 ARG A N 1
ATOM 1855 C CA . ARG A 1 239 ? 2.138 0.462 3.382 1.00 92.50 239 ARG A CA 1
ATOM 1856 C C . ARG A 1 239 ? 2.226 0.687 4.884 1.00 92.50 239 ARG A C 1
ATOM 1858 O O . ARG A 1 239 ? 1.483 0.060 5.635 1.00 92.50 239 ARG A O 1
ATOM 1865 N N . PHE A 1 240 ? 3.039 1.654 5.297 1.00 88.88 240 PHE A N 1
ATOM 1866 C CA . PHE A 1 240 ? 3.153 2.057 6.688 1.00 88.88 240 PHE A CA 1
ATOM 1867 C C . PHE A 1 240 ? 1.830 2.603 7.233 1.00 88.88 240 PHE A C 1
ATOM 1869 O O . PHE A 1 240 ? 1.311 2.059 8.199 1.00 88.88 240 PHE A O 1
ATOM 1876 N N . VAL A 1 241 ? 1.246 3.634 6.607 1.00 86.88 241 VAL A N 1
ATOM 1877 C CA . VAL A 1 241 ? 0.011 4.284 7.087 1.00 86.88 241 VAL A CA 1
ATOM 1878 C C . VAL A 1 241 ? -1.145 3.301 7.204 1.00 86.88 241 VAL A C 1
ATOM 1880 O O . VAL A 1 241 ? -1.908 3.413 8.154 1.00 86.88 241 VAL A O 1
ATOM 1883 N N . TYR A 1 242 ? -1.260 2.349 6.277 1.00 88.19 242 TYR A N 1
ATOM 1884 C CA . TYR A 1 242 ? -2.334 1.354 6.258 1.00 88.19 242 TYR A CA 1
ATOM 1885 C C . TYR A 1 242 ? -2.015 0.067 7.036 1.00 88.19 242 TYR A C 1
ATOM 1887 O O . TYR A 1 242 ? -2.830 -0.857 7.038 1.00 88.19 242 TYR A O 1
ATOM 1895 N N . ASN A 1 243 ? -0.860 0.000 7.706 1.00 87.94 243 ASN A N 1
ATOM 1896 C CA . ASN A 1 243 ? -0.375 -1.178 8.428 1.00 87.94 243 ASN A CA 1
ATOM 1897 C C . ASN A 1 243 ? -0.445 -2.460 7.567 1.00 87.94 243 ASN A C 1
ATOM 1899 O O . ASN A 1 243 ? -1.151 -3.421 7.890 1.00 87.94 243 ASN A O 1
ATOM 1903 N N . LEU A 1 244 ? 0.201 -2.416 6.397 1.00 87.12 244 LEU A N 1
ATOM 1904 C CA . LEU A 1 244 ? 0.165 -3.484 5.390 1.00 87.12 244 LEU A CA 1
ATOM 1905 C C . LEU A 1 244 ? 1.361 -4.443 5.442 1.00 87.12 244 LEU A C 1
ATOM 1907 O O . LEU A 1 244 ? 1.295 -5.476 4.772 1.00 87.12 244 LEU A O 1
ATOM 1911 N N . ASP A 1 245 ? 2.399 -4.098 6.205 1.00 71.00 245 ASP A N 1
ATOM 1912 C CA . ASP A 1 245 ? 3.637 -4.871 6.374 1.00 71.00 245 ASP A CA 1
ATOM 1913 C C . ASP A 1 245 ? 3.588 -5.807 7.596 1.00 71.00 245 ASP A C 1
ATOM 1915 O O . ASP A 1 245 ? 2.944 -5.443 8.610 1.00 71.00 245 ASP A O 1
#